Protein AF-A0A6S7JYN7-F1 (afdb_monomer_lite)

Secondary structure (DSSP, 8-state):
------TT---TT---HHHHHHHTT-HHHHHHHHHHS-HHHHH-B-TTS-BGGGG-SSHHHHHHHHHHHHHHHHHHHHHHTTS--HHHHHHHHHS--S--PPPHHHHHHHHHHHHHHHHHHHHHTTTTTSGGGGGGT----HHHHHHHHHHHHHHHHHHHHHHHHHHHHT-SS--HHHHHHHHHHHHHHHHHHHTTTTT-

Sequence (200 aa):
KTNKVNLLACPDDGVTVLHDAVFNNHLAVVKLLTQAGDLDLLQAKTALGKTAGQLAKTNVMSQFINSELKQLQTAHDQENTLRPSQQAYDKLLSRNRRKYYIPMQECEQYLFYISLLVQVYIREHTLIWNNAFISNGKKLCTNCIVDAGCVEKFSQHLANLERHVKLMSGKQNLSQLCQLYITSMKLCISFSYVIQEDVL

Foldseek 3Di:
DDPLDDQQDDPPQQQGPLLVCQLVVVVVVNVVCLVSDALCQQCGATPVRDGSLNSHPDPVSVVVSVVSNVVRVVVVVVVVVVDPDPVSVCCVVVPDPPLPQPPLVVLLVVLVVVLVVLVVCCVVVVLVPPVVPVVPDDDDDPVVVVVVVCLVCVVVVLVVSVVVNCSSNVHPDHDPSSVVSSVSSVVSSVVSVVVVPVPD

pLDDT: mean 71.05, std 18.35, range [33.78, 93.12]

Organism: Paramuricea clavata (NCBI:txid317549)

Radius of gyration: 23.77 Å; chains: 1; bounding box: 60×36×58 Å

Structure (mmCIF, N/CA/C/O backbone):
data_AF-A0A6S7JYN7-F1
#
_entry.id   AF-A0A6S7JYN7-F1
#
loop_
_atom_site.group_PDB
_atom_site.id
_atom_site.type_symbol
_atom_site.label_atom_id
_atom_site.label_alt_id
_atom_site.label_comp_id
_atom_site.label_asym_id
_atom_site.label_entity_id
_atom_site.label_seq_id
_atom_site.pdbx_PDB_ins_code
_atom_site.Cartn_x
_atom_site.Cartn_y
_atom_site.Cartn_z
_atom_site.occupancy
_atom_site.B_iso_or_equiv
_atom_site.auth_seq_id
_atom_site.auth_comp_id
_atom_site.auth_asym_id
_atom_site.auth_atom_id
_atom_site.pdbx_PDB_model_num
ATOM 1 N N . LYS A 1 1 ? 3.097 16.020 -24.895 1.00 40.41 1 LYS A N 1
ATOM 2 C CA . LYS A 1 1 ? 2.613 14.623 -24.758 1.00 40.41 1 LYS A CA 1
ATOM 3 C C . LYS A 1 1 ? 3.828 13.727 -24.564 1.00 40.41 1 LYS A C 1
ATOM 5 O O . LYS A 1 1 ? 4.511 13.450 -25.538 1.00 40.41 1 LYS A O 1
ATOM 10 N N . THR A 1 2 ? 4.154 13.351 -23.333 1.00 39.47 2 THR A N 1
ATOM 11 C CA . THR A 1 2 ? 5.210 12.370 -23.062 1.00 39.47 2 THR A CA 1
ATOM 12 C C . THR A 1 2 ? 4.615 10.980 -23.276 1.00 39.47 2 THR A C 1
ATOM 14 O O . THR A 1 2 ? 3.614 10.622 -22.660 1.00 39.47 2 THR A O 1
ATOM 17 N N . ASN A 1 3 ? 5.155 10.226 -24.231 1.00 52.31 3 ASN A N 1
ATOM 18 C CA . ASN A 1 3 ? 4.765 8.838 -24.446 1.00 52.31 3 ASN A CA 1
ATOM 19 C C . ASN A 1 3 ? 5.326 8.033 -23.262 1.00 52.31 3 ASN A C 1
ATOM 21 O O . ASN A 1 3 ? 6.529 7.787 -23.212 1.00 52.31 3 ASN A O 1
ATOM 25 N N . LYS A 1 4 ? 4.502 7.752 -22.241 1.00 63.94 4 LYS A N 1
ATOM 26 C CA . LYS A 1 4 ? 4.943 7.023 -21.044 1.00 63.94 4 LYS A CA 1
ATOM 27 C C . LYS A 1 4 ? 5.213 5.576 -21.460 1.00 63.94 4 LYS A C 1
ATOM 29 O O . LYS A 1 4 ? 4.280 4.832 -21.749 1.00 63.94 4 LYS A O 1
ATOM 34 N N . VAL A 1 5 ? 6.490 5.216 -21.561 1.00 75.44 5 VAL A N 1
ATOM 35 C CA . VAL A 1 5 ? 6.928 3.862 -21.915 1.00 75.44 5 VAL A CA 1
ATOM 36 C C . VAL A 1 5 ? 6.442 2.896 -20.832 1.00 75.44 5 VAL A C 1
ATOM 38 O O . VAL A 1 5 ? 6.690 3.122 -19.649 1.00 75.44 5 VAL A O 1
ATOM 41 N N . ASN A 1 6 ? 5.734 1.835 -21.225 1.00 80.94 6 ASN A N 1
ATOM 42 C CA . ASN A 1 6 ? 5.319 0.783 -20.300 1.00 80.94 6 ASN A CA 1
ATOM 43 C C . ASN A 1 6 ? 6.488 -0.183 -20.061 1.00 80.94 6 ASN A C 1
ATOM 45 O O . ASN A 1 6 ? 6.756 -1.042 -20.896 1.00 80.94 6 ASN A O 1
ATOM 49 N N . LEU A 1 7 ? 7.171 -0.046 -18.924 1.00 83.88 7 LEU A N 1
ATOM 50 C CA . LEU A 1 7 ? 8.330 -0.878 -18.571 1.00 83.88 7 LEU A CA 1
ATOM 51 C C . LEU A 1 7 ? 7.956 -2.323 -18.190 1.00 83.88 7 LEU A C 1
ATOM 53 O O . LEU A 1 7 ? 8.822 -3.195 -18.208 1.00 83.88 7 LEU A O 1
ATOM 57 N N . LEU A 1 8 ? 6.682 -2.582 -17.872 1.00 84.94 8 LEU A N 1
ATOM 58 C CA . LEU A 1 8 ? 6.158 -3.922 -17.576 1.00 84.94 8 LEU A CA 1
ATOM 59 C C . LEU A 1 8 ? 5.730 -4.686 -18.836 1.00 84.94 8 LEU A C 1
ATOM 61 O O . LEU A 1 8 ? 5.364 -5.857 -18.742 1.00 84.94 8 LEU A O 1
ATOM 65 N N . ALA A 1 9 ? 5.755 -4.044 -20.009 1.00 81.69 9 ALA A N 1
ATOM 66 C CA . ALA A 1 9 ? 5.481 -4.731 -21.261 1.00 81.69 9 ALA A CA 1
ATOM 67 C C . ALA A 1 9 ? 6.513 -5.850 -21.467 1.00 81.69 9 ALA A C 1
ATOM 69 O O . ALA A 1 9 ? 7.722 -5.610 -21.429 1.00 81.69 9 ALA A O 1
ATOM 70 N N . CYS A 1 10 ? 6.021 -7.067 -21.673 1.00 80.81 10 CYS A N 1
ATOM 71 C CA . CYS A 1 10 ? 6.824 -8.253 -21.925 1.00 80.81 10 CYS A CA 1
ATOM 72 C C . CYS A 1 10 ? 6.147 -9.142 -22.984 1.00 80.81 10 CYS A C 1
ATOM 74 O O . CYS A 1 10 ? 4.930 -9.041 -23.170 1.00 80.81 10 CYS A O 1
ATOM 76 N N . PRO A 1 11 ? 6.921 -9.979 -23.695 1.00 77.81 11 PRO A N 1
ATOM 77 C CA . PRO A 1 11 ? 6.392 -11.057 -24.527 1.00 77.81 11 PRO A CA 1
ATOM 78 C C . PRO A 1 11 ? 5.774 -12.181 -23.675 1.00 77.81 11 PRO A C 1
ATOM 80 O O . PRO A 1 11 ? 5.808 -12.137 -22.444 1.00 77.81 11 PRO A O 1
ATOM 83 N N . ASP A 1 12 ? 5.245 -13.221 -24.325 1.00 82.69 12 ASP A N 1
ATOM 84 C CA . ASP A 1 12 ? 4.581 -14.365 -23.667 1.00 82.69 12 ASP A CA 1
ATOM 85 C C . ASP A 1 12 ? 5.473 -15.120 -22.659 1.00 82.69 12 ASP A C 1
ATOM 87 O O . ASP A 1 12 ? 4.984 -15.842 -21.790 1.00 82.69 12 ASP A O 1
ATOM 91 N N . ASP A 1 13 ? 6.791 -14.947 -22.746 1.00 78.00 13 ASP A N 1
ATOM 92 C CA . ASP A 1 13 ? 7.779 -15.509 -21.825 1.00 78.00 13 ASP A CA 1
ATOM 93 C C . ASP A 1 13 ? 7.960 -14.689 -20.531 1.00 78.00 13 ASP A C 1
ATOM 95 O O . ASP A 1 13 ? 8.737 -15.076 -19.650 1.00 78.00 13 ASP A O 1
ATOM 99 N N . GLY A 1 14 ? 7.244 -13.569 -20.384 1.00 83.25 14 GLY A N 1
ATOM 100 C CA . GLY A 1 14 ? 7.291 -12.695 -19.212 1.00 83.25 14 GLY A CA 1
ATOM 101 C C . GLY A 1 14 ? 8.614 -11.939 -19.051 1.00 83.25 14 GLY A C 1
ATOM 102 O O . GLY A 1 14 ? 8.900 -11.414 -17.971 1.00 83.25 14 GLY A O 1
ATOM 103 N N . VAL A 1 15 ? 9.457 -11.897 -20.088 1.00 87.88 15 VAL A N 1
ATOM 104 C CA . VAL A 1 15 ? 10.751 -11.206 -20.051 1.00 87.88 15 VAL A CA 1
ATOM 105 C C . VAL A 1 15 ? 10.532 -9.707 -20.254 1.00 87.88 15 VAL A C 1
ATOM 107 O O . VAL A 1 15 ? 10.240 -9.225 -21.344 1.00 87.88 15 VAL A O 1
ATOM 110 N N . THR A 1 16 ? 10.643 -8.943 -19.168 1.00 90.69 16 THR A N 1
ATOM 111 C CA . THR A 1 16 ? 10.617 -7.469 -19.219 1.00 90.69 16 THR A CA 1
ATOM 112 C C . THR A 1 16 ? 11.972 -6.893 -19.635 1.00 90.69 16 THR A C 1
ATOM 114 O O . THR A 1 16 ? 13.013 -7.542 -19.509 1.00 90.69 16 THR A O 1
ATOM 117 N N . VAL A 1 17 ? 11.989 -5.610 -20.005 1.00 90.94 17 VAL A N 1
ATOM 118 C CA . VAL A 1 17 ? 13.225 -4.871 -20.329 1.00 90.94 17 VAL A CA 1
ATOM 119 C C . VAL A 1 17 ? 14.272 -4.903 -19.203 1.00 90.94 17 VAL A C 1
ATOM 121 O O . VAL A 1 17 ? 15.473 -4.835 -19.468 1.00 90.94 17 VAL A O 1
ATOM 124 N N . LEU A 1 18 ? 13.839 -5.038 -17.941 1.00 91.50 18 LEU A N 1
ATOM 125 C CA . LEU A 1 18 ? 14.743 -5.168 -16.798 1.00 91.50 18 LEU A CA 1
ATOM 126 C C . LEU A 1 18 ? 15.420 -6.547 -16.757 1.00 91.50 18 LEU A C 1
ATOM 128 O O . LEU A 1 18 ? 16.601 -6.623 -16.422 1.00 91.50 18 LEU A O 1
ATOM 132 N N . HIS A 1 19 ? 14.718 -7.622 -17.132 1.00 91.62 19 HIS A N 1
ATOM 133 C CA . HIS A 1 19 ? 15.304 -8.964 -17.210 1.00 91.62 19 HIS A CA 1
ATOM 134 C C . HIS A 1 19 ? 16.438 -9.004 -18.235 1.00 91.62 19 HIS A C 1
ATOM 136 O O . HIS A 1 19 ? 17.527 -9.478 -17.909 1.00 91.62 19 HIS A O 1
ATOM 142 N N . ASP A 1 20 ? 16.221 -8.431 -19.420 1.00 89.81 20 ASP A N 1
ATOM 143 C CA . ASP A 1 20 ? 17.248 -8.346 -20.461 1.00 89.81 20 ASP A CA 1
ATOM 144 C C . ASP A 1 20 ? 18.438 -7.494 -20.024 1.00 89.81 20 ASP A C 1
ATOM 146 O O . ASP A 1 20 ? 19.591 -7.900 -20.192 1.00 89.81 20 ASP A O 1
ATOM 150 N N . ALA A 1 21 ? 18.194 -6.329 -19.421 1.00 91.06 21 ALA A N 1
ATOM 151 C CA . ALA A 1 21 ? 19.268 -5.463 -18.945 1.00 91.06 21 ALA A CA 1
ATOM 152 C C . ALA A 1 21 ? 20.123 -6.149 -17.863 1.00 91.06 21 ALA A C 1
ATOM 154 O O . ALA A 1 21 ? 21.352 -6.035 -17.874 1.00 91.06 21 ALA A O 1
ATOM 155 N N . VAL A 1 22 ? 19.495 -6.906 -16.958 1.00 92.75 22 VAL A N 1
ATOM 156 C CA . VAL A 1 22 ? 20.195 -7.655 -15.907 1.00 92.75 22 VAL A CA 1
ATOM 157 C C . VAL A 1 22 ? 20.936 -8.872 -16.471 1.00 92.75 22 VAL A C 1
ATOM 159 O O . VAL A 1 22 ? 22.116 -9.059 -16.164 1.00 92.75 22 VAL A O 1
ATOM 162 N N . PHE A 1 23 ? 20.300 -9.666 -17.337 1.00 89.12 23 PHE A N 1
ATOM 163 C CA . PHE A 1 23 ? 20.909 -10.848 -17.957 1.00 89.12 23 PHE A CA 1
ATOM 164 C C . PHE A 1 23 ? 22.127 -10.494 -18.827 1.00 89.12 23 PHE A C 1
ATOM 166 O O . PHE A 1 23 ? 23.111 -11.246 -18.879 1.00 89.12 23 PHE A O 1
ATOM 173 N N . ASN A 1 24 ? 22.088 -9.327 -19.475 1.00 88.44 24 ASN A N 1
ATOM 174 C CA . ASN A 1 24 ? 23.188 -8.782 -20.273 1.00 88.44 24 ASN A CA 1
ATOM 175 C C . ASN A 1 24 ? 24.194 -7.951 -19.453 1.00 88.44 24 ASN A C 1
ATOM 177 O O . ASN A 1 24 ? 25.157 -7.434 -20.007 1.00 88.44 24 ASN A O 1
ATOM 181 N N . ASN A 1 25 ? 24.029 -7.854 -18.127 1.00 89.44 25 ASN A N 1
ATOM 182 C CA . ASN A 1 25 ? 24.922 -7.119 -17.224 1.00 89.44 25 ASN A CA 1
ATOM 183 C C . ASN A 1 25 ? 25.058 -5.611 -17.555 1.00 89.44 25 ASN A C 1
ATOM 185 O O . ASN A 1 25 ? 26.099 -4.993 -17.326 1.00 89.44 25 ASN A O 1
ATOM 189 N N . HIS A 1 26 ? 23.997 -4.987 -18.072 1.00 93.12 26 HIS A N 1
ATOM 190 C CA . HIS A 1 26 ? 23.964 -3.569 -18.444 1.00 93.12 26 HIS A CA 1
ATOM 191 C C . HIS A 1 26 ? 23.624 -2.670 -17.244 1.00 93.12 26 HIS A C 1
ATOM 193 O O . HIS A 1 26 ? 22.543 -2.089 -17.164 1.00 93.12 26 HIS A O 1
ATOM 199 N N . LEU A 1 27 ? 24.560 -2.522 -16.302 1.00 87.81 27 LEU A N 1
ATOM 200 C CA . LEU A 1 27 ? 24.328 -1.822 -15.026 1.00 87.81 27 LEU A CA 1
ATOM 201 C C . LEU A 1 27 ? 23.800 -0.385 -15.172 1.00 87.81 27 LEU A C 1
ATOM 203 O O . LEU A 1 27 ? 22.940 0.031 -14.402 1.00 87.81 27 LEU A O 1
ATOM 207 N N . ALA A 1 28 ? 24.290 0.378 -16.152 1.00 88.12 28 ALA A N 1
ATOM 208 C CA . ALA A 1 28 ? 23.821 1.745 -16.385 1.00 88.12 28 ALA A CA 1
ATOM 209 C C . ALA A 1 28 ? 22.339 1.787 -16.797 1.00 88.12 28 ALA A C 1
ATOM 211 O O . ALA A 1 28 ? 21.583 2.615 -16.298 1.00 88.12 28 ALA A O 1
ATOM 212 N N . VAL A 1 29 ? 21.917 0.855 -17.657 1.00 88.12 29 VAL A N 1
ATOM 213 C CA . VAL A 1 29 ? 20.518 0.720 -18.083 1.00 88.12 29 VAL A CA 1
ATOM 214 C C . VAL A 1 29 ? 19.659 0.255 -16.913 1.00 88.12 29 VAL A C 1
ATOM 216 O O . VAL A 1 29 ? 18.596 0.816 -16.680 1.00 88.12 29 VAL A O 1
ATOM 219 N N . VAL A 1 30 ? 20.147 -0.706 -16.125 1.00 90.12 30 VAL A N 1
ATOM 220 C CA . VAL A 1 30 ? 19.458 -1.187 -14.923 1.00 90.12 30 VAL A CA 1
ATOM 221 C C . VAL A 1 30 ? 19.202 -0.050 -13.931 1.00 90.12 30 VAL A C 1
ATOM 223 O O . VAL A 1 30 ? 18.074 0.088 -13.481 1.00 90.12 30 VAL A O 1
ATOM 226 N N . LYS A 1 31 ? 20.185 0.821 -13.667 1.00 89.56 31 LYS A N 1
ATOM 227 C CA . LYS A 1 31 ? 20.004 2.006 -12.805 1.00 89.56 31 LYS A CA 1
ATOM 228 C C . LYS A 1 31 ? 18.906 2.946 -13.303 1.00 89.56 31 LYS A C 1
ATOM 230 O O . LYS A 1 31 ? 18.107 3.427 -12.509 1.00 89.56 31 LYS A O 1
ATOM 235 N N . LEU A 1 32 ? 18.867 3.212 -14.609 1.00 88.44 32 LEU A N 1
ATOM 236 C CA . LEU A 1 32 ? 17.829 4.061 -15.201 1.00 88.44 32 LEU A CA 1
ATOM 237 C C . LEU A 1 32 ? 16.447 3.407 -15.094 1.00 88.44 32 LEU A C 1
ATOM 239 O O . LEU A 1 32 ? 15.469 4.078 -14.780 1.00 88.44 32 LEU A O 1
ATOM 243 N N . LEU A 1 33 ? 16.371 2.094 -15.321 1.00 86.69 33 LEU A N 1
ATOM 244 C CA . LEU A 1 33 ? 15.128 1.335 -15.229 1.00 86.69 33 LEU A CA 1
ATOM 245 C C . LEU A 1 33 ? 14.600 1.250 -13.793 1.00 86.69 33 LEU A C 1
ATOM 247 O O . LEU A 1 33 ? 13.396 1.368 -13.610 1.00 86.69 33 LEU A O 1
ATOM 251 N N . THR A 1 34 ? 15.462 1.097 -12.784 1.00 87.12 34 THR A N 1
ATOM 252 C CA . THR A 1 34 ? 15.044 1.085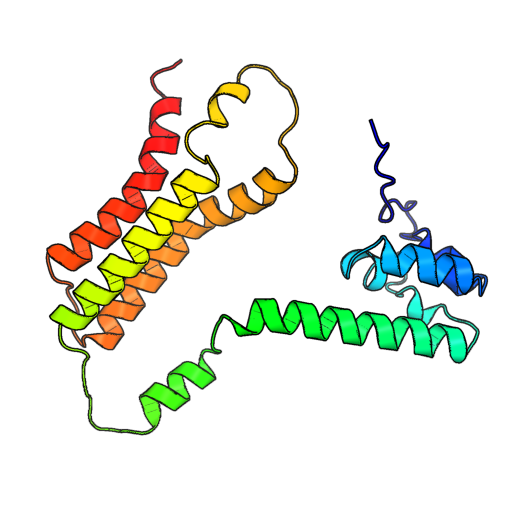 -11.369 1.00 87.12 34 THR A CA 1
ATOM 253 C C . THR A 1 34 ? 14.670 2.468 -10.844 1.00 87.12 34 THR A C 1
ATOM 255 O O . THR A 1 34 ? 13.897 2.566 -9.906 1.00 87.12 34 THR A O 1
ATOM 258 N N . GLN A 1 35 ? 15.192 3.545 -11.438 1.00 84.25 35 GLN A N 1
ATOM 259 C CA . GLN A 1 35 ? 14.762 4.914 -11.122 1.00 84.25 35 GLN A CA 1
ATOM 260 C C . GLN A 1 35 ? 13.422 5.277 -11.772 1.00 84.25 35 GLN A C 1
ATOM 262 O O . GLN A 1 35 ? 12.682 6.100 -11.242 1.00 84.25 35 GLN A O 1
ATOM 267 N N . ALA A 1 36 ? 13.139 4.713 -12.949 1.00 82.38 36 ALA A N 1
ATOM 268 C CA . ALA A 1 36 ? 11.926 4.998 -13.710 1.00 82.38 36 ALA A CA 1
ATOM 269 C C . ALA A 1 36 ? 10.771 4.026 -13.419 1.00 82.38 36 ALA A C 1
ATOM 271 O O . ALA A 1 36 ? 9.620 4.351 -13.715 1.00 82.38 36 ALA A O 1
ATOM 272 N N . GLY A 1 37 ? 11.074 2.829 -12.916 1.00 73.25 37 GLY A N 1
ATOM 273 C CA . GLY A 1 37 ? 10.110 1.787 -12.589 1.00 73.25 37 GLY A CA 1
ATOM 274 C C . GLY A 1 37 ? 10.007 1.557 -11.086 1.00 73.25 37 GLY A C 1
ATOM 275 O O . GLY A 1 37 ? 11.008 1.580 -10.380 1.00 73.25 37 GLY A O 1
ATOM 276 N N . ASP A 1 38 ? 8.790 1.302 -10.619 1.00 79.81 38 ASP A N 1
ATOM 277 C CA . ASP A 1 38 ? 8.497 1.036 -9.212 1.00 79.81 38 ASP A CA 1
ATOM 278 C C . ASP A 1 38 ? 8.765 -0.437 -8.832 1.00 79.81 38 ASP A C 1
ATOM 280 O O . ASP A 1 38 ? 9.305 -1.234 -9.610 1.00 79.81 38 ASP A O 1
ATOM 284 N N . LEU A 1 39 ? 8.355 -0.820 -7.618 1.00 83.06 39 LEU A N 1
ATOM 285 C CA . LEU A 1 39 ? 8.515 -2.165 -7.055 1.00 83.06 39 LEU A CA 1
ATOM 286 C C . LEU A 1 39 ? 8.002 -3.281 -7.985 1.00 83.06 39 LEU A C 1
ATOM 288 O O . LEU A 1 39 ? 8.618 -4.347 -8.057 1.00 83.06 39 LEU A O 1
ATOM 292 N N . ASP A 1 40 ? 6.930 -3.018 -8.733 1.00 85.19 40 ASP A N 1
ATOM 293 C CA . ASP A 1 40 ? 6.328 -3.966 -9.675 1.00 85.19 40 ASP A CA 1
ATOM 294 C C . ASP A 1 40 ? 7.318 -4.432 -10.749 1.00 85.19 40 ASP A C 1
ATOM 296 O O . ASP A 1 40 ? 7.343 -5.609 -11.109 1.00 85.19 40 ASP A O 1
ATOM 300 N N . LEU A 1 41 ? 8.185 -3.537 -11.237 1.00 87.31 41 LEU A N 1
ATOM 301 C CA . LEU A 1 41 ? 9.170 -3.876 -12.265 1.00 87.31 41 LEU A CA 1
ATOM 302 C C . LEU A 1 41 ? 10.279 -4.776 -11.707 1.00 87.31 41 LEU A C 1
ATOM 304 O O . LEU A 1 41 ? 10.732 -5.695 -12.390 1.00 87.31 41 LEU A O 1
ATOM 308 N N . LEU A 1 42 ? 10.693 -4.535 -10.462 1.00 87.25 42 LEU A N 1
ATOM 309 C CA . LEU A 1 42 ? 11.707 -5.326 -9.757 1.00 87.25 42 LEU A CA 1
ATOM 310 C C . LEU A 1 42 ? 11.193 -6.709 -9.337 1.00 87.25 42 LEU A C 1
ATOM 312 O O . LEU A 1 42 ? 11.978 -7.657 -9.249 1.00 87.25 42 LEU A O 1
ATOM 316 N N . GLN A 1 43 ? 9.890 -6.826 -9.075 1.00 89.31 43 GLN A N 1
ATOM 317 C CA . GLN A 1 43 ? 9.236 -8.074 -8.680 1.00 89.31 43 GLN A CA 1
ATOM 318 C C . GLN A 1 43 ? 8.639 -8.861 -9.850 1.00 89.31 43 GLN A C 1
ATOM 320 O O . GLN A 1 43 ? 8.236 -10.010 -9.648 1.00 89.31 43 GLN A O 1
ATOM 325 N N . ALA A 1 44 ? 8.605 -8.281 -11.053 1.00 88.50 44 ALA A N 1
ATOM 326 C CA . ALA A 1 44 ? 8.161 -8.961 -12.260 1.00 88.50 44 ALA A CA 1
ATOM 327 C C . ALA A 1 44 ? 8.904 -10.293 -12.436 1.00 88.50 44 ALA A C 1
ATOM 329 O O . ALA A 1 44 ? 10.111 -10.393 -12.198 1.00 88.50 44 ALA A O 1
ATOM 330 N N . LYS A 1 45 ? 8.158 -11.322 -12.843 1.00 90.62 45 LYS A N 1
ATOM 331 C CA . LYS A 1 45 ? 8.672 -12.676 -13.036 1.00 90.62 45 LYS A CA 1
ATOM 332 C C . LYS A 1 45 ? 8.513 -13.091 -14.485 1.00 90.62 45 LYS A C 1
ATOM 334 O O . LYS A 1 45 ? 7.467 -12.858 -15.082 1.00 90.62 45 LYS A O 1
ATOM 339 N N . THR A 1 46 ? 9.521 -13.784 -14.994 1.00 86.44 46 THR A N 1
ATOM 340 C CA . THR A 1 46 ? 9.415 -14.514 -16.259 1.00 86.44 46 THR A CA 1
ATOM 341 C C . THR A 1 46 ? 8.452 -15.697 -16.131 1.00 86.44 46 THR A C 1
ATOM 343 O O . THR A 1 46 ? 8.079 -16.097 -15.024 1.00 86.44 46 THR A O 1
ATOM 346 N N . ALA A 1 47 ? 8.112 -16.336 -17.250 1.00 87.81 47 ALA A N 1
ATOM 347 C CA . ALA A 1 47 ? 7.325 -17.569 -17.296 1.00 87.81 47 ALA A CA 1
ATOM 348 C C . ALA A 1 47 ? 7.957 -18.724 -16.489 1.00 87.81 47 ALA A C 1
ATOM 350 O O . ALA A 1 47 ? 7.262 -19.636 -16.049 1.00 87.81 47 ALA A O 1
ATOM 351 N N . LEU A 1 48 ? 9.268 -18.664 -16.225 1.00 85.31 48 LEU A N 1
ATOM 352 C CA . LEU A 1 48 ? 9.985 -19.600 -15.348 1.00 85.31 48 LEU A CA 1
ATOM 353 C C . LEU A 1 48 ? 9.897 -19.224 -13.856 1.00 85.31 48 LEU A C 1
ATOM 355 O O . LEU A 1 48 ? 10.572 -19.830 -13.024 1.00 85.31 48 LEU A O 1
ATOM 359 N N . GLY A 1 49 ? 9.126 -18.191 -13.511 1.00 88.62 49 GLY A N 1
ATOM 360 C CA . GLY A 1 49 ? 8.963 -17.683 -12.151 1.00 88.62 49 GLY A CA 1
ATOM 361 C C . GLY A 1 49 ? 10.175 -16.922 -11.608 1.00 88.62 49 GLY A C 1
ATOM 362 O O . GLY A 1 49 ? 10.223 -16.660 -10.404 1.00 88.62 49 GLY A O 1
ATOM 363 N N . LYS A 1 50 ? 11.151 -16.580 -12.461 1.00 88.06 50 LYS A N 1
ATOM 364 C CA . LYS A 1 50 ? 12.400 -15.926 -12.048 1.00 88.06 50 LYS A CA 1
ATOM 365 C C . LYS A 1 50 ? 12.284 -14.410 -12.117 1.00 88.06 50 LYS A C 1
ATOM 367 O O . LYS A 1 50 ? 11.804 -13.900 -13.123 1.00 88.06 50 LYS A O 1
ATOM 372 N N . THR A 1 51 ? 12.764 -13.709 -11.091 1.00 91.19 51 THR A N 1
ATOM 373 C CA . THR A 1 51 ? 12.887 -12.240 -11.113 1.00 91.19 51 THR A CA 1
ATOM 374 C C . THR A 1 51 ? 14.171 -11.803 -11.812 1.00 91.19 51 THR A C 1
ATOM 376 O O . THR A 1 51 ? 15.125 -12.581 -11.918 1.00 91.19 51 THR A O 1
ATOM 379 N N . ALA A 1 52 ? 14.247 -10.536 -12.230 1.00 88.75 52 ALA A N 1
ATOM 380 C CA . ALA A 1 52 ? 15.445 -9.987 -12.867 1.00 88.75 52 ALA A CA 1
ATOM 381 C C . ALA A 1 52 ? 16.710 -10.209 -12.016 1.00 88.75 52 ALA A C 1
ATOM 383 O O . ALA A 1 52 ? 17.719 -10.682 -12.531 1.00 88.75 52 ALA A O 1
ATOM 384 N N . GLY A 1 53 ? 16.637 -9.996 -10.696 1.00 89.44 53 GLY A N 1
ATOM 385 C CA . GLY A 1 53 ? 17.764 -10.227 -9.780 1.00 89.44 53 GLY A CA 1
ATOM 386 C C . GLY A 1 53 ? 18.283 -11.671 -9.757 1.00 89.44 53 GLY A C 1
ATOM 387 O O . GLY A 1 53 ? 19.471 -11.887 -9.539 1.00 89.44 53 GLY A O 1
ATOM 388 N N . GLN A 1 54 ? 17.434 -12.663 -10.043 1.00 88.62 54 GLN A N 1
ATOM 389 C CA . GLN A 1 54 ? 17.832 -14.076 -10.127 1.00 88.62 54 GLN A CA 1
ATOM 390 C C . GLN A 1 54 ? 18.501 -14.439 -11.462 1.00 88.62 54 GLN A C 1
ATOM 392 O O . GLN A 1 54 ? 19.091 -15.513 -11.576 1.00 88.62 54 GLN A O 1
ATOM 397 N N . LEU A 1 55 ? 18.414 -13.566 -12.470 1.00 87.12 55 LEU A N 1
ATOM 398 C CA . LEU A 1 55 ? 19.087 -13.717 -13.765 1.00 87.12 55 LEU A CA 1
ATOM 399 C C . LEU A 1 55 ? 20.446 -13.000 -13.816 1.00 87.12 55 LEU A C 1
ATOM 401 O O . LEU A 1 55 ? 21.152 -13.084 -14.823 1.00 87.12 55 LEU A O 1
ATOM 405 N N . ALA A 1 56 ? 20.821 -12.293 -12.748 1.00 91.19 56 ALA A N 1
ATOM 406 C CA . ALA A 1 56 ? 22.071 -11.557 -12.670 1.00 91.19 56 ALA A CA 1
ATOM 407 C C . ALA A 1 56 ? 23.280 -12.506 -12.705 1.00 91.19 56 ALA A C 1
ATOM 409 O O . ALA A 1 56 ? 23.427 -13.401 -11.875 1.00 91.19 56 ALA A O 1
ATOM 410 N N . LYS A 1 57 ? 24.179 -12.276 -13.668 1.00 86.69 57 LYS A N 1
ATOM 411 C CA . LYS A 1 57 ? 25.421 -13.054 -13.823 1.00 86.69 57 LYS A CA 1
ATOM 412 C C . LYS A 1 57 ? 26.527 -12.615 -12.865 1.00 86.69 57 LYS A C 1
ATOM 414 O O . LYS A 1 57 ? 27.447 -13.381 -12.600 1.00 86.69 57 LYS A O 1
ATOM 419 N N . THR A 1 58 ? 26.474 -11.371 -12.389 1.00 88.25 58 THR A N 1
ATOM 420 C CA . THR A 1 58 ? 27.526 -10.770 -11.564 1.00 88.25 58 THR A CA 1
ATOM 421 C C . THR A 1 58 ? 27.007 -10.437 -10.173 1.00 88.25 58 THR A C 1
ATOM 423 O O . THR A 1 58 ? 25.884 -9.961 -10.011 1.00 88.25 58 THR A O 1
ATOM 426 N N . ASN A 1 59 ? 27.865 -10.612 -9.165 1.00 87.38 59 ASN A N 1
ATOM 427 C CA . ASN A 1 59 ? 27.533 -10.267 -7.780 1.00 87.38 59 ASN A CA 1
ATOM 428 C C . ASN A 1 59 ? 27.172 -8.785 -7.624 1.00 87.38 59 ASN A C 1
ATOM 430 O O . ASN A 1 59 ? 26.287 -8.460 -6.843 1.00 87.38 59 ASN A O 1
ATOM 434 N N . VAL A 1 60 ? 27.818 -7.899 -8.3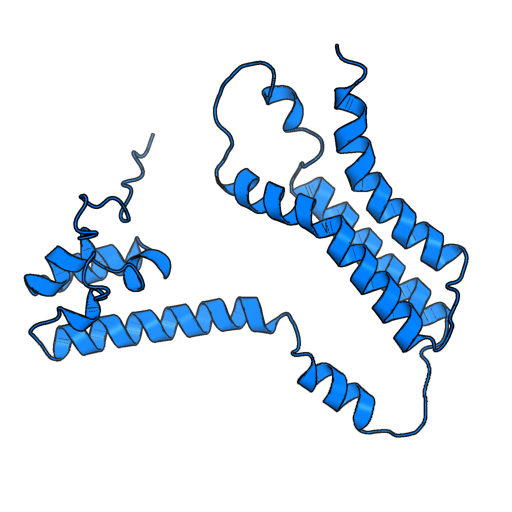90 1.00 90.62 60 VAL A N 1
ATOM 435 C CA . VAL A 1 60 ? 27.546 -6.453 -8.375 1.00 90.62 60 VAL A CA 1
ATOM 436 C C . VAL A 1 60 ? 26.107 -6.166 -8.804 1.00 90.62 60 VAL A C 1
ATOM 438 O O . VAL A 1 60 ? 25.408 -5.403 -8.143 1.00 90.62 60 VAL A O 1
ATOM 441 N N . MET A 1 61 ? 25.646 -6.807 -9.880 1.00 88.19 61 MET A N 1
ATOM 442 C CA . MET A 1 61 ? 24.280 -6.645 -10.370 1.00 88.19 61 MET A CA 1
ATOM 443 C C . MET A 1 61 ? 23.256 -7.209 -9.377 1.00 88.19 61 MET A C 1
ATOM 445 O O . MET A 1 61 ? 22.278 -6.536 -9.054 1.00 88.19 61 MET A O 1
ATOM 449 N N . SER A 1 62 ? 23.504 -8.407 -8.839 1.00 87.94 62 SER A N 1
ATOM 450 C CA . SER A 1 62 ? 22.627 -9.021 -7.835 1.00 87.94 62 SER A CA 1
ATOM 451 C C . SER A 1 62 ? 22.529 -8.171 -6.568 1.00 87.94 62 SER A C 1
ATOM 453 O O . SER A 1 62 ? 21.439 -7.970 -6.038 1.00 87.94 62 SER A O 1
ATOM 455 N N . GLN A 1 63 ? 23.658 -7.643 -6.084 1.00 90.12 63 GLN A N 1
ATOM 456 C CA . GLN A 1 63 ? 23.699 -6.764 -4.914 1.00 90.12 63 GLN A CA 1
ATOM 457 C C . GLN A 1 63 ? 22.927 -5.468 -5.155 1.00 90.12 63 GLN A C 1
ATOM 459 O O . GLN A 1 63 ? 22.154 -5.076 -4.286 1.00 90.12 63 GLN A O 1
ATOM 464 N N . PHE A 1 64 ? 23.085 -4.851 -6.331 1.00 91.31 64 PHE A N 1
ATOM 465 C CA . PHE A 1 64 ? 22.371 -3.628 -6.693 1.00 91.31 64 PHE A CA 1
ATOM 466 C C . PHE A 1 64 ? 20.849 -3.835 -6.713 1.00 91.31 64 PHE A C 1
ATOM 468 O O . PHE A 1 64 ? 20.118 -3.128 -6.022 1.00 91.31 64 PHE A O 1
ATOM 475 N N . ILE A 1 65 ? 20.367 -4.851 -7.436 1.00 87.81 65 ILE A N 1
ATOM 476 C CA . ILE A 1 65 ? 18.929 -5.154 -7.512 1.00 87.81 65 ILE A CA 1
ATOM 477 C C . ILE A 1 65 ? 18.355 -5.455 -6.123 1.00 87.81 65 ILE A C 1
ATOM 479 O O . ILE A 1 65 ? 17.290 -4.953 -5.773 1.00 87.81 65 ILE A O 1
ATOM 483 N N . ASN A 1 66 ? 19.073 -6.224 -5.300 1.00 88.00 66 ASN A N 1
ATOM 484 C CA . ASN A 1 66 ? 18.631 -6.537 -3.942 1.00 88.00 66 ASN A CA 1
ATOM 485 C C . ASN A 1 66 ? 18.626 -5.305 -3.025 1.00 88.00 66 ASN A C 1
ATOM 487 O O . ASN A 1 66 ? 17.749 -5.195 -2.168 1.00 88.00 66 ASN A O 1
ATOM 491 N N . SER A 1 67 ? 19.578 -4.376 -3.184 1.00 88.25 67 SER A N 1
ATOM 492 C CA . SER A 1 67 ? 19.584 -3.134 -2.408 1.00 88.25 67 SER A CA 1
ATOM 493 C C . SER A 1 67 ? 18.427 -2.213 -2.784 1.00 88.25 67 SER A C 1
ATOM 495 O O . SER A 1 67 ? 17.791 -1.676 -1.883 1.00 88.25 67 SER A O 1
ATOM 497 N N . GLU A 1 68 ? 18.116 -2.082 -4.074 1.00 87.62 68 GLU A N 1
ATOM 498 C CA . GLU A 1 68 ? 16.982 -1.279 -4.557 1.00 87.62 68 GLU A CA 1
ATOM 499 C C . GLU A 1 68 ? 15.645 -1.888 -4.123 1.00 87.62 68 GLU A C 1
ATOM 501 O O . GLU A 1 68 ? 14.783 -1.202 -3.579 1.00 87.62 68 GLU A O 1
ATOM 506 N N . LEU A 1 69 ? 15.503 -3.210 -4.254 1.00 85.25 69 LEU A N 1
ATOM 507 C CA . LEU A 1 69 ? 14.316 -3.934 -3.809 1.00 85.25 69 LEU A CA 1
ATOM 508 C C . LEU A 1 69 ? 14.087 -3.763 -2.301 1.00 85.25 69 LEU A C 1
ATOM 510 O O . LEU A 1 69 ? 12.957 -3.533 -1.880 1.00 85.25 69 LEU A O 1
ATOM 514 N N . LYS A 1 70 ? 15.151 -3.798 -1.489 1.00 85.31 70 LYS A N 1
ATOM 515 C CA . LYS A 1 70 ? 15.062 -3.543 -0.046 1.00 85.31 70 LYS A CA 1
ATOM 516 C C . LYS A 1 70 ? 14.668 -2.096 0.264 1.00 85.31 70 LYS A C 1
ATOM 518 O O . LYS A 1 70 ? 13.843 -1.888 1.146 1.00 85.31 70 LYS A O 1
ATOM 523 N N . GLN A 1 71 ? 15.231 -1.112 -0.439 1.00 84.50 71 GLN A N 1
ATOM 524 C CA . GLN A 1 71 ? 14.888 0.303 -0.245 1.00 84.50 71 GLN A CA 1
ATOM 525 C C . GLN A 1 71 ? 13.414 0.576 -0.578 1.00 84.50 71 GLN A C 1
ATOM 527 O O . GLN A 1 71 ? 12.702 1.184 0.223 1.00 84.50 71 GLN A O 1
ATOM 532 N N . LEU A 1 72 ? 12.925 0.051 -1.702 1.00 76.12 72 LEU A N 1
ATOM 533 C CA . LEU A 1 72 ? 11.530 0.216 -2.116 1.00 76.12 72 LEU A CA 1
ATOM 534 C C . LEU A 1 72 ? 10.555 -0.585 -1.241 1.00 76.12 72 LEU A C 1
ATOM 536 O O . LEU A 1 72 ? 9.465 -0.099 -0.952 1.00 76.12 72 LEU A O 1
ATOM 540 N N . GLN A 1 73 ? 10.951 -1.759 -0.737 1.00 73.19 73 GLN A N 1
ATOM 541 C CA . GLN A 1 73 ? 10.181 -2.474 0.286 1.00 73.19 73 GLN A CA 1
ATOM 542 C C . GLN A 1 73 ? 10.089 -1.674 1.586 1.00 73.19 73 GLN A C 1
ATOM 544 O O . GLN A 1 73 ? 8.998 -1.538 2.115 1.00 73.19 73 GLN A O 1
ATOM 549 N N . THR A 1 74 ? 11.180 -1.064 2.063 1.00 64.69 74 THR A N 1
ATOM 550 C CA . THR A 1 74 ? 11.124 -0.227 3.275 1.00 64.69 74 THR A CA 1
ATOM 551 C C . THR A 1 74 ? 10.274 1.033 3.102 1.00 64.69 74 THR A C 1
ATOM 553 O O . THR A 1 74 ? 9.659 1.483 4.066 1.00 64.69 74 THR A O 1
ATOM 556 N N . ALA A 1 75 ? 10.199 1.582 1.885 1.00 58.84 75 ALA A N 1
ATOM 557 C CA . ALA A 1 75 ? 9.322 2.705 1.562 1.00 58.84 75 ALA A CA 1
ATOM 558 C C . ALA A 1 75 ? 7.841 2.282 1.490 1.00 58.84 75 ALA A C 1
ATOM 560 O O . ALA A 1 75 ? 6.972 2.997 1.981 1.00 58.84 75 ALA A O 1
ATOM 561 N N . HIS A 1 76 ? 7.541 1.092 0.960 1.00 50.25 76 HIS A N 1
ATOM 562 C CA . HIS A 1 76 ? 6.172 0.567 0.917 1.00 50.25 76 HIS A CA 1
ATOM 563 C C . HIS A 1 76 ? 5.702 0.012 2.277 1.00 50.25 76 HIS A C 1
ATOM 565 O O . HIS A 1 76 ? 4.534 0.134 2.646 1.00 50.25 76 HIS A O 1
ATOM 571 N N . ASP A 1 77 ? 6.624 -0.504 3.093 1.00 46.66 77 ASP A N 1
ATOM 572 C CA . ASP A 1 77 ? 6.373 -0.859 4.488 1.00 46.66 77 ASP A CA 1
ATOM 573 C C . ASP A 1 77 ? 6.040 0.380 5.325 1.00 46.66 77 ASP A C 1
ATOM 575 O O . ASP A 1 77 ? 5.285 0.251 6.283 1.00 46.66 77 ASP A O 1
ATOM 579 N N . GLN A 1 78 ? 6.522 1.580 4.970 1.00 48.53 78 GLN A N 1
ATOM 580 C CA . GLN A 1 78 ? 6.115 2.850 5.596 1.00 48.53 78 GLN A CA 1
ATOM 581 C C . GLN A 1 78 ? 4.666 3.249 5.265 1.00 48.53 78 GLN A C 1
ATOM 583 O O . GLN A 1 78 ? 3.962 3.797 6.112 1.00 48.53 78 GLN A O 1
ATOM 588 N N . GLU A 1 79 ? 4.180 2.891 4.079 1.00 43.53 79 GLU A N 1
ATOM 589 C CA . GLU A 1 79 ? 2.790 3.101 3.663 1.00 43.53 79 GLU A CA 1
ATOM 590 C C . GLU A 1 79 ? 1.838 2.059 4.292 1.00 43.53 79 GLU A C 1
ATOM 592 O O . GLU A 1 79 ? 0.733 2.395 4.720 1.00 43.53 79 GLU A O 1
ATOM 597 N N . ASN A 1 80 ? 2.302 0.816 4.487 1.00 42.66 80 ASN A N 1
ATOM 598 C CA . ASN A 1 80 ? 1.581 -0.231 5.225 1.00 42.66 80 ASN A CA 1
ATOM 599 C C . ASN A 1 80 ? 1.734 -0.158 6.764 1.00 42.66 80 ASN A C 1
ATOM 601 O O . ASN A 1 80 ? 0.914 -0.741 7.476 1.00 42.66 80 ASN A O 1
ATOM 605 N N . THR A 1 81 ? 2.723 0.560 7.316 1.00 43.44 81 THR A N 1
ATOM 606 C CA . THR A 1 81 ? 2.882 0.761 8.781 1.00 43.44 81 THR A CA 1
ATOM 607 C C . THR A 1 81 ? 2.010 1.872 9.350 1.00 43.44 81 THR A C 1
ATOM 609 O O . THR A 1 81 ? 1.847 1.936 10.569 1.00 43.44 81 THR A O 1
ATOM 612 N N . LEU A 1 82 ? 1.366 2.692 8.515 1.00 50.06 82 LEU A N 1
ATOM 613 C CA . LEU A 1 82 ? 0.309 3.596 8.984 1.00 50.06 82 LEU A CA 1
ATOM 614 C C . LEU A 1 82 ? -0.919 2.839 9.509 1.00 50.06 82 LEU A C 1
ATOM 616 O O . LEU A 1 82 ? -1.746 3.422 10.210 1.00 50.06 82 LEU A O 1
ATOM 620 N N . ARG A 1 83 ? -1.033 1.535 9.223 1.00 46.84 83 ARG A N 1
ATOM 621 C CA . ARG A 1 83 ? -2.049 0.663 9.806 1.00 46.84 83 ARG A CA 1
ATOM 622 C C . ARG A 1 83 ? -1.418 -0.201 10.904 1.00 46.84 83 ARG A C 1
ATOM 624 O O . ARG A 1 83 ? -0.716 -1.164 10.595 1.00 46.84 83 ARG A O 1
ATOM 631 N N . PRO A 1 84 ? -1.670 0.091 12.193 1.00 50.59 84 PRO A N 1
ATOM 632 C CA . PRO A 1 84 ? -1.169 -0.742 13.277 1.00 50.59 84 PRO A CA 1
ATOM 633 C C . PRO A 1 84 ? -1.660 -2.183 13.102 1.00 50.59 84 PRO A C 1
ATOM 635 O O . PRO A 1 84 ? -2.838 -2.414 12.814 1.00 50.59 84 PRO A O 1
ATOM 638 N N . SER A 1 85 ? -0.765 -3.160 13.273 1.00 52.25 85 SER A N 1
ATOM 639 C CA . SER A 1 85 ? -1.132 -4.574 13.180 1.00 52.25 85 SER A CA 1
ATOM 640 C C . SER A 1 85 ? -2.190 -4.929 14.231 1.00 52.25 85 SER A C 1
ATOM 642 O O . SER A 1 85 ? -2.234 -4.329 15.308 1.00 52.25 85 SER A O 1
ATOM 644 N N . GLN A 1 86 ? -3.025 -5.936 13.957 1.00 50.38 86 GLN A N 1
ATOM 645 C CA . GLN A 1 86 ? -4.004 -6.445 14.930 1.00 50.38 86 GLN A CA 1
ATOM 646 C C . GLN A 1 86 ? -3.326 -6.762 16.275 1.00 50.38 86 GLN A C 1
ATOM 648 O O . GLN A 1 86 ? -3.838 -6.421 17.330 1.00 50.38 86 GLN A O 1
ATOM 653 N N . GLN A 1 87 ? -2.102 -7.294 16.227 1.00 51.09 87 GLN A N 1
ATOM 654 C CA . GLN A 1 87 ? -1.277 -7.580 17.396 1.00 51.09 87 GLN A CA 1
ATOM 655 C C . GLN A 1 87 ? -0.788 -6.315 18.125 1.00 51.09 87 GLN A C 1
ATOM 657 O O . GLN A 1 87 ? -0.645 -6.333 19.345 1.00 51.09 87 GLN A O 1
ATOM 662 N N . ALA A 1 88 ? -0.524 -5.212 17.415 1.00 55.66 88 ALA A N 1
ATOM 663 C CA . ALA A 1 88 ? -0.192 -3.922 18.020 1.00 55.66 88 ALA A CA 1
ATOM 664 C C . ALA A 1 88 ? -1.412 -3.296 18.716 1.00 55.66 88 ALA A C 1
ATOM 666 O O . ALA A 1 88 ? -1.284 -2.804 19.839 1.00 55.66 88 ALA A O 1
ATOM 667 N N . TYR A 1 89 ? -2.593 -3.402 18.098 1.00 52.28 89 TYR A N 1
ATOM 668 C CA . TYR A 1 89 ? -3.875 -3.070 18.727 1.00 52.28 89 TYR A CA 1
ATOM 669 C C . TYR A 1 89 ? -4.113 -3.916 19.974 1.00 52.28 89 TYR A C 1
ATOM 671 O O . TYR A 1 89 ? -4.335 -3.374 21.054 1.00 52.28 89 TYR A O 1
ATOM 679 N N . ASP A 1 90 ? -3.985 -5.234 19.855 1.00 57.06 90 ASP A N 1
ATOM 680 C CA . ASP A 1 90 ? -4.177 -6.156 20.964 1.00 57.06 90 ASP A CA 1
ATOM 681 C C . ASP A 1 90 ? -3.157 -5.895 22.066 1.00 57.06 90 ASP A C 1
ATOM 683 O O . ASP A 1 90 ? -3.510 -5.966 23.229 1.00 57.06 90 ASP A O 1
ATOM 687 N N . LYS A 1 91 ? -1.910 -5.521 21.765 1.00 63.94 91 LYS A N 1
ATOM 688 C CA . LYS A 1 91 ? -0.887 -5.182 22.772 1.00 63.94 91 LYS A CA 1
ATOM 689 C C . LYS A 1 91 ? -1.176 -3.867 23.506 1.00 63.94 91 LYS A C 1
ATOM 691 O O . LYS A 1 91 ? -0.859 -3.768 24.692 1.00 63.94 91 LYS A O 1
ATOM 696 N N . LEU A 1 92 ? -1.772 -2.881 22.832 1.00 55.78 92 LEU A N 1
ATOM 697 C CA . LEU A 1 92 ? -2.262 -1.644 23.453 1.00 55.78 92 LEU A CA 1
ATOM 698 C C . LEU A 1 92 ? -3.501 -1.911 24.320 1.00 55.78 92 LEU A C 1
ATOM 700 O O . LEU A 1 92 ? -3.557 -1.459 25.461 1.00 55.78 92 LEU A O 1
ATOM 704 N N . LEU A 1 93 ? -4.448 -2.705 23.817 1.00 53.91 93 LEU A N 1
ATOM 705 C CA . LEU A 1 93 ? -5.704 -3.035 24.499 1.00 53.91 93 LEU A CA 1
ATOM 706 C C . LEU A 1 93 ? -5.544 -4.091 25.612 1.00 53.91 93 LEU A C 1
ATOM 708 O O . LEU A 1 93 ? -6.300 -4.093 26.579 1.00 53.91 93 LEU A O 1
ATOM 712 N N . SER A 1 94 ? -4.562 -4.992 25.516 1.00 51.91 94 SER A N 1
ATOM 713 C CA . SER A 1 94 ? -4.358 -6.107 26.462 1.00 51.91 94 SER A CA 1
ATOM 714 C C . SER A 1 94 ? -3.487 -5.752 27.659 1.00 51.91 94 SER A C 1
ATOM 716 O O . SER A 1 94 ? -3.528 -6.465 28.665 1.00 51.91 94 SER A O 1
ATOM 718 N N . ARG A 1 95 ? -2.706 -4.663 27.591 1.00 49.41 95 ARG A N 1
ATOM 719 C CA . ARG A 1 95 ? -1.757 -4.320 28.661 1.00 49.41 95 ARG A CA 1
ATOM 720 C C . ARG A 1 95 ? -2.406 -3.822 29.946 1.00 49.41 95 ARG A C 1
ATOM 722 O O . ARG A 1 95 ? -1.733 -3.812 30.968 1.00 49.41 95 ARG A O 1
ATOM 729 N N . ASN A 1 96 ? -3.701 -3.514 29.944 1.00 44.53 96 ASN A N 1
ATOM 730 C CA . ASN A 1 96 ? -4.441 -3.227 31.166 1.00 44.53 96 ASN A CA 1
ATOM 731 C C . ASN A 1 96 ? -5.781 -3.962 31.165 1.00 44.53 96 ASN A C 1
ATOM 733 O O . ASN A 1 96 ? -6.769 -3.487 30.618 1.00 44.53 96 ASN A O 1
ATOM 737 N N . ARG A 1 97 ? -5.845 -5.103 31.863 1.00 45.84 97 ARG A N 1
ATOM 738 C CA . ARG A 1 97 ? -7.105 -5.767 32.249 1.00 45.84 97 ARG A CA 1
ATOM 739 C C . ARG A 1 97 ? -7.849 -4.977 33.334 1.00 45.84 97 ARG A C 1
ATOM 741 O O . ARG A 1 97 ? -8.205 -5.499 34.384 1.00 45.84 97 ARG A O 1
ATOM 748 N N . ARG A 1 98 ? -8.116 -3.707 33.065 1.00 50.56 98 ARG A N 1
ATOM 749 C CA . ARG A 1 98 ? -9.295 -3.010 33.565 1.00 50.56 98 ARG A CA 1
ATOM 750 C C . ARG A 1 98 ? -10.050 -2.676 32.293 1.00 50.56 98 ARG A C 1
ATOM 752 O O . ARG A 1 98 ? -9.478 -2.010 31.441 1.00 50.56 98 ARG A O 1
ATOM 759 N N . LYS A 1 99 ? -11.261 -3.209 32.112 1.00 56.41 99 LYS A N 1
ATOM 760 C CA . LYS A 1 99 ? -12.123 -2.896 30.961 1.00 56.41 99 LYS A CA 1
ATOM 761 C C . LYS A 1 99 ? -12.478 -1.403 31.006 1.00 56.41 99 LYS A C 1
ATOM 763 O O . LYS A 1 99 ? -13.561 -1.038 31.446 1.00 56.41 99 LYS A O 1
ATOM 768 N N . TYR A 1 100 ? -11.538 -0.542 30.631 1.00 58.06 100 TYR A N 1
ATOM 769 C CA . TYR A 1 100 ? -11.778 0.865 30.372 1.00 58.06 100 TYR A CA 1
ATOM 770 C C . TYR A 1 100 ? -12.422 0.916 29.000 1.00 58.06 100 TYR A C 1
ATOM 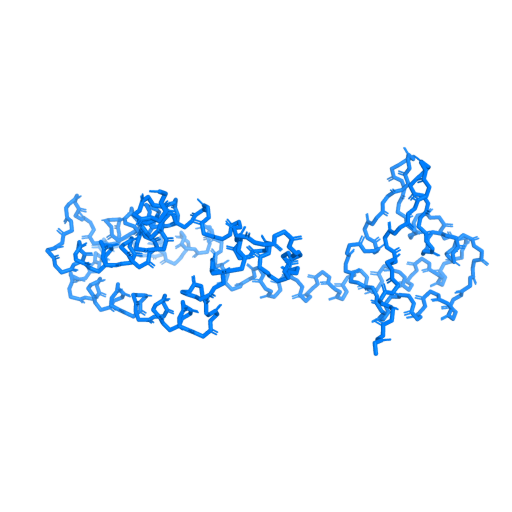772 O O . TYR A 1 100 ? -11.753 1.018 27.976 1.00 58.06 100 TYR A O 1
ATOM 780 N N . TYR A 1 101 ? -13.736 0.726 28.996 1.00 68.88 101 TYR A N 1
ATOM 781 C CA . TYR A 1 101 ? -14.531 1.081 27.840 1.00 68.88 101 TYR A CA 1
ATOM 782 C C . TYR A 1 101 ? -14.353 2.572 27.593 1.00 68.88 101 TYR A C 1
ATOM 784 O O . TYR A 1 101 ? -14.390 3.371 28.533 1.00 68.88 101 TYR A O 1
ATOM 792 N N . ILE A 1 102 ? -14.142 2.923 26.333 1.00 75.62 102 ILE A N 1
ATOM 793 C CA . ILE A 1 102 ? -14.032 4.318 25.932 1.00 75.62 102 ILE A CA 1
ATOM 794 C C . ILE A 1 102 ? -15.412 4.963 26.148 1.00 75.62 102 ILE A C 1
ATOM 796 O O . ILE A 1 102 ? -16.416 4.398 25.690 1.00 75.62 102 ILE A O 1
ATOM 800 N N . PRO A 1 103 ? -15.501 6.104 26.859 1.00 80.69 103 PRO A N 1
ATOM 801 C CA . PRO A 1 103 ? -16.749 6.833 27.034 1.00 80.69 103 PRO A CA 1
ATOM 802 C C . PRO A 1 103 ? -17.430 7.101 25.695 1.00 80.69 103 PRO A C 1
ATOM 804 O O . PRO A 1 103 ? -16.784 7.318 24.668 1.00 80.69 103 PRO A O 1
ATOM 807 N N . MET A 1 104 ? -18.762 7.109 25.697 1.00 80.81 104 MET A N 1
ATOM 808 C CA . MET A 1 104 ? -19.513 7.233 24.449 1.00 80.81 104 MET A CA 1
ATOM 809 C C . MET A 1 104 ? -19.216 8.548 23.720 1.00 80.81 104 MET A C 1
ATOM 811 O O . MET A 1 104 ? -19.145 8.555 22.497 1.00 80.81 104 MET A O 1
ATOM 815 N N . GLN A 1 105 ? -18.967 9.626 24.468 1.00 78.19 105 GLN A 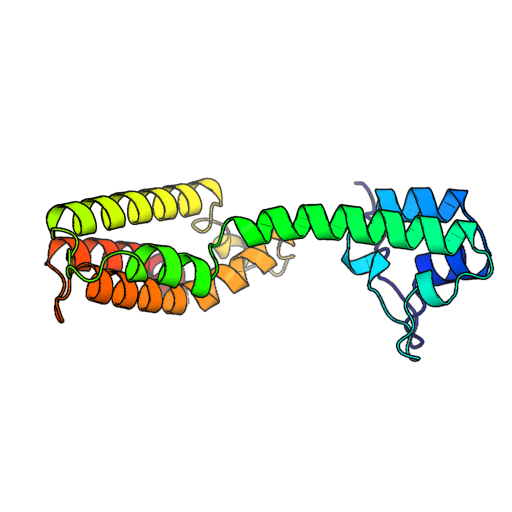N 1
ATOM 816 C CA . GLN A 1 105 ? -18.610 10.931 23.913 1.00 78.19 105 GLN A CA 1
ATOM 817 C C . GLN A 1 105 ? -17.293 10.893 23.125 1.00 78.19 105 GLN A C 1
ATOM 819 O O . GLN A 1 105 ? -17.176 11.526 22.080 1.00 78.19 105 GLN A O 1
ATOM 824 N N . GLU A 1 106 ? -16.306 10.124 23.584 1.00 77.81 106 GLU A N 1
ATOM 825 C CA . GLU A 1 106 ? -15.025 9.973 22.884 1.00 77.81 106 GLU A CA 1
ATOM 826 C C . GLU A 1 106 ? -15.187 9.128 21.613 1.00 77.81 106 GLU A C 1
ATOM 828 O O . GLU A 1 106 ? -14.597 9.434 20.578 1.00 77.81 106 GLU A O 1
ATOM 833 N N . CYS A 1 107 ? -16.055 8.112 21.649 1.00 81.06 107 CYS A N 1
ATOM 834 C CA . CYS A 1 107 ? -16.429 7.352 20.454 1.00 81.06 107 CYS A CA 1
ATOM 835 C C . CYS A 1 107 ? -17.149 8.233 19.415 1.00 81.06 107 CYS A C 1
ATOM 837 O O . CYS A 1 107 ? -16.904 8.099 18.215 1.00 81.06 107 CYS A O 1
ATOM 839 N N . GLU A 1 108 ? -18.020 9.139 19.867 1.00 83.81 108 GLU A N 1
ATOM 840 C CA . GLU A 1 108 ? -18.712 10.113 19.015 1.00 83.81 108 GLU A CA 1
ATOM 841 C C . GLU A 1 108 ? -17.731 11.105 18.384 1.00 83.81 108 GLU A C 1
ATOM 843 O O . GLU A 1 108 ? -17.797 11.335 17.178 1.00 83.81 108 GLU A O 1
ATOM 848 N N . GLN A 1 109 ? -16.787 11.642 19.163 1.00 79.06 109 GLN A N 1
ATOM 849 C CA . GLN A 1 109 ? -15.728 12.524 18.660 1.00 79.06 109 GLN A CA 1
ATOM 850 C C . GLN A 1 109 ? -14.832 11.816 17.642 1.00 79.06 109 GLN A C 1
ATOM 852 O O . GLN A 1 109 ? -14.528 12.372 16.588 1.00 79.06 109 GLN A O 1
ATOM 857 N N . TYR A 1 110 ? -14.445 10.572 17.921 1.00 85.00 110 TYR A N 1
ATOM 858 C CA . TYR A 1 110 ? -13.665 9.764 16.992 1.00 85.00 110 TYR A CA 1
ATOM 859 C C . TYR A 1 110 ? -14.394 9.582 15.654 1.00 85.00 110 TYR A C 1
ATOM 861 O O . TYR A 1 110 ? -13.829 9.867 14.598 1.00 85.00 110 TYR A O 1
ATOM 869 N N . LEU A 1 111 ? -15.669 9.182 15.686 1.00 83.88 111 LEU A N 1
ATOM 870 C CA . LEU A 1 111 ? -16.470 9.033 14.470 1.00 83.88 111 LEU A CA 1
ATOM 871 C C . LEU A 1 111 ? -16.698 10.360 13.743 1.00 83.88 111 LEU A C 1
ATOM 873 O O . LEU A 1 111 ? -16.699 10.370 12.513 1.00 83.88 111 LEU A O 1
ATOM 877 N N . PHE A 1 112 ? -16.836 11.467 14.471 1.00 83.56 112 PHE A N 1
ATOM 878 C CA . PHE A 1 112 ? -16.918 12.799 13.883 1.00 83.56 112 PHE A CA 1
ATOM 879 C C . PHE A 1 112 ? -15.658 13.128 13.069 1.00 83.56 112 PHE A C 1
ATOM 881 O O . PHE A 1 112 ? -15.775 13.466 11.891 1.00 83.56 112 PHE A O 1
ATOM 888 N N . TYR A 1 113 ? -14.458 12.947 13.634 1.00 83.12 113 TYR A N 1
ATOM 889 C CA . TYR A 1 113 ? -13.207 13.196 12.906 1.00 83.12 113 TYR A CA 1
ATOM 890 C C . TYR A 1 113 ? -13.061 12.309 11.672 1.00 83.12 113 TYR A C 1
ATOM 892 O O . TYR A 1 113 ? -12.701 12.802 10.605 1.00 83.12 113 TYR A O 1
ATOM 900 N N . ILE A 1 114 ? -13.386 11.018 11.787 1.00 85.38 114 ILE A N 1
ATOM 901 C CA . ILE A 1 114 ? -13.360 10.110 10.635 1.00 85.38 114 ILE A CA 1
ATOM 902 C C . ILE A 1 114 ? -14.361 10.562 9.566 1.00 85.38 114 ILE A C 1
ATOM 904 O O . ILE A 1 114 ? -14.005 10.609 8.390 1.00 85.38 114 ILE A O 1
ATOM 908 N N . SER A 1 115 ? -15.575 10.966 9.953 1.00 84.56 115 SER A N 1
ATOM 909 C CA . SER A 1 115 ? -16.573 11.468 9.001 1.00 84.56 115 SER A CA 1
ATOM 910 C C . SER A 1 115 ? -16.107 12.731 8.273 1.00 84.56 115 SER A C 1
ATOM 912 O O . SER A 1 115 ? -16.308 12.848 7.065 1.00 84.56 115 SER A O 1
ATOM 914 N N . LEU A 1 116 ? -15.406 13.629 8.973 1.00 82.12 116 LEU A N 1
ATOM 915 C CA . LEU A 1 116 ? -14.835 14.838 8.392 1.00 82.12 116 LEU A CA 1
ATOM 916 C C . LEU A 1 116 ? -13.712 14.507 7.403 1.00 82.12 116 LEU A C 1
ATOM 918 O O . LEU A 1 116 ? -13.696 15.041 6.299 1.00 82.12 116 LEU A O 1
ATOM 922 N N . LEU A 1 117 ? -12.801 13.602 7.771 1.00 82.88 117 LEU A N 1
ATOM 923 C CA . LEU A 1 117 ? -11.706 13.168 6.899 1.00 82.88 117 LEU A CA 1
ATOM 924 C C . LEU A 1 117 ? -12.225 12.501 5.626 1.00 82.88 117 LEU A C 1
ATOM 926 O O . LEU A 1 117 ? -11.761 12.829 4.538 1.00 82.88 117 LEU A O 1
ATOM 930 N N . VAL A 1 118 ? -13.222 11.621 5.746 1.00 80.69 118 VAL A N 1
ATOM 931 C CA . VAL A 1 118 ? -13.899 11.009 4.595 1.00 80.69 118 VAL A CA 1
ATOM 932 C C . VAL A 1 118 ? -14.522 12.085 3.708 1.00 80.69 118 VAL A C 1
ATOM 934 O O . VAL A 1 118 ? -14.358 12.053 2.492 1.00 80.69 118 VAL A O 1
ATOM 937 N N . GLN A 1 119 ? -15.201 13.068 4.299 1.00 76.38 119 GLN A N 1
ATOM 938 C CA . GLN A 1 119 ? -15.830 14.142 3.539 1.00 76.38 119 GLN A CA 1
ATOM 939 C C . GLN A 1 119 ? -14.805 15.021 2.805 1.00 76.38 119 GLN A C 1
ATOM 941 O O . GLN A 1 119 ? -15.030 15.374 1.648 1.00 76.38 119 GLN A O 1
ATOM 946 N N . VAL A 1 120 ? -13.687 15.367 3.450 1.00 77.31 120 VAL A N 1
ATOM 947 C CA . VAL A 1 120 ? -12.580 16.117 2.833 1.00 77.31 120 VAL A CA 1
ATOM 948 C C . VAL A 1 120 ? -11.954 15.305 1.706 1.00 77.31 120 VAL A C 1
ATOM 950 O O . VAL A 1 120 ? -11.809 15.819 0.603 1.00 77.31 120 VAL A O 1
ATOM 953 N N . TYR A 1 121 ? -11.671 14.024 1.944 1.00 74.44 121 TYR A N 1
ATOM 954 C CA . TYR A 1 121 ? -11.114 13.125 0.938 1.00 74.44 121 TYR A CA 1
ATOM 955 C C . TYR A 1 121 ? -12.005 13.045 -0.310 1.00 74.44 121 TYR A C 1
ATOM 957 O O . TYR A 1 121 ? -11.524 13.230 -1.423 1.00 74.44 121 TYR A O 1
ATOM 965 N N . ILE A 1 122 ? -13.319 12.866 -0.135 1.00 70.00 122 ILE A N 1
ATOM 966 C CA . ILE A 1 122 ? -14.280 12.823 -1.249 1.00 70.00 122 ILE A CA 1
ATOM 967 C C . ILE A 1 122 ? -14.303 14.146 -2.035 1.00 70.00 122 ILE A C 1
ATOM 969 O O . ILE A 1 122 ? -14.419 14.123 -3.263 1.00 70.00 122 ILE A O 1
ATOM 973 N N . ARG A 1 123 ? -14.194 15.292 -1.347 1.00 67.56 123 ARG A N 1
ATOM 974 C CA . ARG A 1 123 ? -14.160 16.624 -1.976 1.00 67.56 123 ARG A CA 1
ATOM 975 C C . ARG A 1 123 ? -12.883 16.840 -2.787 1.00 67.56 123 ARG A C 1
ATOM 977 O O . ARG A 1 123 ? -12.983 17.199 -3.955 1.00 67.56 123 ARG A O 1
ATOM 984 N N . GLU A 1 124 ? -11.721 16.589 -2.190 1.00 64.06 124 GLU A N 1
ATOM 985 C CA . GLU A 1 124 ? -10.406 16.780 -2.823 1.00 64.06 124 GLU A CA 1
ATOM 986 C C . GLU A 1 124 ? -10.209 15.835 -4.015 1.00 64.06 124 GLU A C 1
ATOM 988 O O . GLU A 1 124 ? -9.789 16.250 -5.093 1.00 64.06 124 GLU A O 1
ATOM 993 N N . HIS A 1 125 ? -10.604 14.567 -3.875 1.00 61.62 125 HIS A N 1
ATOM 994 C CA . HIS A 1 125 ? -10.473 13.575 -4.945 1.00 61.62 125 HIS A CA 1
ATOM 995 C C . HIS A 1 125 ? -11.603 13.631 -5.982 1.00 61.62 125 HIS A C 1
ATOM 997 O O . HIS A 1 125 ? -11.641 12.814 -6.898 1.00 61.62 125 HIS A O 1
ATOM 1003 N N . THR A 1 126 ? -12.512 14.611 -5.883 1.00 55.44 126 THR A N 1
ATOM 1004 C CA . THR A 1 126 ? -13.582 14.865 -6.860 1.00 55.44 126 THR A CA 1
ATOM 1005 C C . THR A 1 126 ? -14.352 13.601 -7.290 1.00 55.44 126 THR A C 1
ATOM 1007 O O . THR A 1 126 ? -14.790 13.489 -8.438 1.00 55.44 126 THR A O 1
ATOM 1010 N N . LEU A 1 127 ? -14.595 12.656 -6.368 1.00 52.72 127 LEU A N 1
ATOM 1011 C CA . LEU A 1 127 ? -15.438 11.472 -6.629 1.00 52.72 127 LEU A CA 1
ATOM 1012 C C . LEU A 1 127 ? -16.884 11.855 -7.019 1.00 52.72 127 LEU A C 1
ATOM 1014 O O . LEU A 1 127 ? -17.664 11.014 -7.452 1.00 52.72 127 LEU A O 1
ATOM 1018 N N . ILE A 1 128 ? -17.231 13.139 -6.892 1.00 47.97 128 ILE A N 1
ATOM 1019 C CA . ILE A 1 128 ? -18.537 13.721 -7.201 1.00 47.97 128 ILE A CA 1
ATOM 1020 C C . ILE A 1 128 ? -18.645 14.241 -8.657 1.00 47.97 128 ILE A C 1
ATOM 1022 O O . ILE A 1 128 ? -19.757 14.504 -9.097 1.00 47.97 128 ILE A O 1
ATOM 1026 N N . TRP A 1 129 ? -17.572 14.329 -9.463 1.00 40.25 129 TRP A N 1
ATOM 1027 C CA . TRP A 1 129 ? -17.676 14.895 -10.835 1.00 40.25 129 TRP A CA 1
ATOM 1028 C C . TRP A 1 129 ? -17.095 14.078 -11.998 1.00 40.25 129 TRP A C 1
ATOM 1030 O O . TRP A 1 129 ? -17.164 14.539 -13.135 1.00 40.25 129 TRP A O 1
ATOM 1040 N N . ASN A 1 130 ? -16.607 12.851 -11.795 1.00 41.22 130 ASN A N 1
ATOM 1041 C CA . ASN A 1 130 ? -16.080 12.050 -12.917 1.00 41.22 130 ASN A CA 1
ATOM 1042 C C . ASN A 1 130 ? -17.055 11.030 -13.527 1.00 41.22 130 ASN A C 1
ATOM 1044 O O . ASN A 1 130 ? -16.731 10.432 -14.552 1.00 41.22 130 ASN A O 1
ATOM 1048 N N . ASN A 1 131 ? -18.279 10.897 -13.005 1.00 45.78 131 ASN A N 1
ATOM 1049 C CA . ASN A 1 131 ? -19.297 10.055 -13.650 1.00 45.78 131 ASN A CA 1
ATOM 1050 C C . ASN A 1 131 ? -19.970 10.741 -14.857 1.00 45.78 131 ASN A C 1
ATOM 1052 O O . ASN A 1 131 ? -20.544 10.057 -15.700 1.00 45.78 131 ASN A O 1
ATOM 1056 N N . ALA A 1 132 ? -19.812 12.062 -15.025 1.00 39.53 132 ALA A N 1
ATOM 1057 C CA . ALA A 1 132 ? -20.297 12.787 -16.206 1.00 39.53 132 ALA A CA 1
ATOM 1058 C C . ALA A 1 132 ? -19.552 12.422 -17.511 1.00 39.53 132 ALA A C 1
ATOM 1060 O O . ALA A 1 132 ? -20.034 12.731 -18.597 1.00 39.53 132 ALA A O 1
ATOM 1061 N N . PHE A 1 133 ? -18.400 11.742 -17.436 1.00 37.41 133 PHE A N 1
ATOM 1062 C CA . PHE A 1 133 ? -17.639 11.304 -18.616 1.00 37.41 133 PHE A CA 1
ATOM 1063 C C . PHE A 1 133 ? -17.857 9.835 -19.006 1.00 37.41 133 PHE A C 1
ATOM 1065 O O . PHE A 1 133 ? -17.264 9.367 -19.981 1.00 37.41 133 PHE A O 1
ATOM 1072 N N . ILE A 1 134 ? -18.728 9.106 -18.300 1.00 44.22 134 ILE A N 1
ATOM 1073 C CA . ILE A 1 134 ? -19.025 7.702 -18.628 1.00 44.22 134 ILE A CA 1
ATOM 1074 C C . ILE A 1 134 ? -20.017 7.583 -19.803 1.00 44.22 134 ILE A C 1
ATOM 1076 O O . ILE A 1 134 ? -20.096 6.531 -20.430 1.00 44.22 134 ILE A O 1
ATOM 1080 N N . SER A 1 135 ? -20.675 8.667 -20.228 1.00 41.22 135 SER A N 1
ATOM 1081 C CA . SER A 1 135 ? -21.589 8.629 -21.382 1.00 41.22 135 SER A CA 1
ATOM 1082 C C . SER A 1 135 ? -20.917 8.727 -22.759 1.00 41.22 135 SER A C 1
ATOM 1084 O O . SER A 1 135 ? -21.603 8.560 -23.758 1.00 41.22 135 SER A O 1
ATOM 1086 N N . ASN A 1 136 ? -19.598 8.950 -22.866 1.00 38.25 136 ASN A N 1
ATOM 1087 C CA . ASN A 1 136 ? -18.946 9.142 -24.176 1.00 38.25 136 ASN A CA 1
ATOM 1088 C C . ASN A 1 136 ? -17.575 8.460 -24.328 1.00 38.25 136 ASN A C 1
ATOM 1090 O O . ASN A 1 136 ? -16.640 9.020 -24.907 1.00 38.25 136 ASN A O 1
ATOM 1094 N N . GLY A 1 137 ? -17.457 7.218 -23.848 1.00 43.91 137 GLY A N 1
ATOM 1095 C CA . GLY A 1 137 ? -16.514 6.243 -24.412 1.00 43.91 137 GLY A CA 1
ATOM 1096 C C . GLY A 1 137 ? -15.035 6.653 -24.471 1.00 43.91 137 GLY A C 1
ATOM 1097 O O . GLY A 1 137 ? -14.343 6.264 -25.414 1.00 43.91 137 GLY A O 1
ATOM 1098 N N . LYS A 1 138 ? -14.510 7.422 -23.503 1.00 39.69 138 LYS A N 1
ATOM 1099 C CA . LYS A 1 138 ? -13.074 7.759 -23.449 1.00 39.69 138 LYS A CA 1
ATOM 1100 C C . LYS A 1 138 ? -12.478 7.705 -22.036 1.00 39.69 138 LYS A C 1
ATOM 1102 O O . LYS A 1 138 ? -12.748 8.557 -21.206 1.00 39.69 138 LYS A O 1
ATOM 1107 N N . LYS A 1 139 ? -11.593 6.709 -21.872 1.00 40.75 139 LYS A N 1
ATOM 1108 C CA . LYS A 1 139 ? -10.468 6.527 -20.927 1.00 40.75 139 LYS A CA 1
ATOM 1109 C C . LYS A 1 139 ? -10.656 7.006 -19.479 1.00 40.75 139 LYS A C 1
ATOM 1111 O O . LYS A 1 139 ? -10.469 8.180 -19.177 1.00 40.75 139 LYS A O 1
ATOM 1116 N N . LEU A 1 140 ? -10.820 6.029 -18.579 1.00 42.94 140 LEU A N 1
ATOM 1117 C CA . LEU A 1 140 ? -10.522 6.186 -17.155 1.00 42.94 140 LEU A CA 1
ATOM 1118 C C . LEU A 1 140 ? -9.072 6.659 -16.961 1.00 42.94 140 LEU A C 1
ATOM 1120 O O . LEU A 1 140 ? -8.135 6.099 -17.536 1.00 42.94 140 LEU A O 1
ATOM 1124 N N . CYS A 1 141 ? -8.894 7.680 -16.125 1.00 40.91 141 CYS A N 1
ATOM 1125 C CA . CYS A 1 141 ? -7.600 8.022 -15.547 1.00 40.91 141 CYS A CA 1
ATOM 1126 C C . CYS A 1 141 ? -7.119 6.845 -14.680 1.00 40.91 141 CYS A C 1
ATOM 1128 O O . CYS A 1 141 ? -7.897 6.280 -13.916 1.00 40.91 141 CYS A O 1
ATOM 1130 N N . THR A 1 142 ? -5.842 6.470 -14.777 1.00 44.03 142 THR A N 1
ATOM 1131 C CA . THR A 1 142 ? -5.264 5.341 -14.023 1.00 44.03 142 THR A CA 1
ATOM 1132 C C . THR A 1 142 ? -5.334 5.530 -12.506 1.00 44.03 142 THR A C 1
ATOM 1134 O O . THR A 1 142 ? -5.440 4.540 -11.791 1.00 44.03 142 THR A O 1
ATOM 1137 N N . ASN A 1 143 ? -5.367 6.775 -12.015 1.00 44.34 143 ASN A N 1
ATOM 1138 C CA . ASN A 1 143 ? -5.576 7.059 -10.589 1.00 44.34 143 ASN A CA 1
ATOM 1139 C C . ASN A 1 143 ? -7.012 6.716 -10.146 1.00 44.34 143 ASN A C 1
ATOM 1141 O O . ASN A 1 143 ? -7.212 6.212 -9.050 1.00 44.34 143 ASN A O 1
ATOM 1145 N N . CYS A 1 144 ? -7.999 6.859 -11.038 1.00 44.81 144 CYS A N 1
ATOM 1146 C CA . CYS A 1 144 ? -9.401 6.544 -10.749 1.00 44.81 144 CYS A CA 1
ATOM 1147 C C . CYS A 1 144 ? -9.693 5.032 -10.684 1.00 44.81 144 CYS A C 1
ATOM 1149 O O . CYS A 1 144 ? -10.724 4.638 -10.147 1.00 44.81 144 CYS A O 1
ATOM 1151 N N . ILE A 1 145 ? -8.813 4.173 -11.219 1.00 43.72 145 ILE A N 1
ATOM 1152 C CA . ILE A 1 145 ? -8.953 2.706 -11.121 1.00 43.72 145 ILE A CA 1
ATOM 1153 C C . ILE A 1 145 ? -8.628 2.229 -9.697 1.00 43.72 145 ILE A C 1
ATOM 1155 O O . ILE A 1 145 ? -9.298 1.338 -9.178 1.00 43.72 145 ILE A O 1
ATOM 1159 N N . VAL A 1 146 ? -7.640 2.855 -9.045 1.00 46.22 146 VAL A N 1
ATOM 1160 C CA . VAL A 1 146 ? -7.310 2.592 -7.634 1.00 46.22 146 VAL A CA 1
ATOM 1161 C C . VAL A 1 146 ? -8.446 3.086 -6.733 1.00 46.22 146 VAL A C 1
ATOM 1163 O O . VAL A 1 146 ? -8.881 2.366 -5.833 1.00 46.22 146 VAL A O 1
ATOM 1166 N N . ASP A 1 147 ? -9.011 4.253 -7.050 1.00 49.72 147 ASP A N 1
ATOM 1167 C CA . ASP A 1 147 ? -10.142 4.825 -6.314 1.00 49.72 147 ASP A CA 1
ATOM 1168 C C . ASP A 1 147 ? -11.430 3.987 -6.455 1.00 49.72 147 ASP A C 1
ATOM 1170 O O . ASP A 1 147 ? -12.183 3.850 -5.490 1.00 49.72 147 ASP A O 1
ATOM 1174 N N . ALA A 1 148 ? -11.663 3.341 -7.606 1.00 49.88 148 ALA A N 1
ATOM 1175 C CA . ALA A 1 148 ? -12.814 2.456 -7.809 1.00 49.88 148 ALA A CA 1
ATOM 1176 C C . ALA A 1 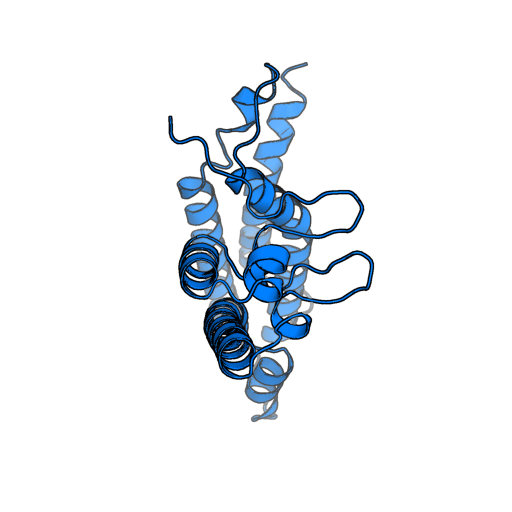148 ? -12.794 1.235 -6.866 1.00 49.88 148 ALA A C 1
ATOM 1178 O O . ALA A 1 148 ? -13.817 0.896 -6.267 1.00 49.88 148 ALA A O 1
ATOM 1179 N N . GLY A 1 149 ? -11.623 0.620 -6.661 1.00 51.66 149 GLY A N 1
ATOM 1180 C CA . GLY A 1 149 ? -11.456 -0.491 -5.713 1.00 51.66 149 GLY A CA 1
ATOM 1181 C C . GLY A 1 149 ? -11.578 -0.063 -4.243 1.00 51.66 149 GLY A C 1
ATOM 1182 O O . GLY A 1 149 ? -12.043 -0.838 -3.400 1.00 51.66 149 GLY A O 1
ATOM 1183 N N . CYS A 1 150 ? -11.199 1.180 -3.927 1.00 53.31 150 CYS A N 1
ATOM 1184 C CA . CYS A 1 150 ? -11.400 1.777 -2.605 1.00 53.31 150 CYS A CA 1
ATOM 1185 C C . CYS A 1 150 ? -12.889 1.990 -2.299 1.00 53.31 150 CYS A C 1
ATOM 1187 O O . CYS A 1 150 ? -13.333 1.677 -1.193 1.00 53.31 150 CYS A O 1
ATOM 1189 N N . VAL A 1 151 ? -13.672 2.455 -3.279 1.00 59.00 151 VAL A N 1
ATOM 1190 C CA . VAL A 1 151 ? -15.128 2.636 -3.145 1.00 59.00 151 VAL A CA 1
ATOM 1191 C C . VAL A 1 151 ? -15.850 1.290 -3.026 1.00 59.00 151 VAL A C 1
ATOM 1193 O O . VAL A 1 151 ? -16.711 1.143 -2.158 1.00 59.00 151 VAL A O 1
ATOM 1196 N N . GLU A 1 152 ? -15.457 0.278 -3.808 1.00 59.16 152 GLU A N 1
ATOM 1197 C CA . GLU A 1 152 ? -16.041 -1.073 -3.751 1.00 59.16 152 GLU A CA 1
ATOM 1198 C C . GLU A 1 152 ? -15.912 -1.702 -2.348 1.00 59.16 152 GLU A C 1
ATOM 1200 O O . GLU A 1 152 ? -16.845 -2.317 -1.827 1.00 59.16 152 GLU A O 1
ATOM 1205 N N . LYS A 1 153 ? -14.772 -1.484 -1.680 1.00 66.56 153 LYS A N 1
ATOM 1206 C CA . LYS A 1 153 ? -14.495 -2.009 -0.330 1.00 66.56 153 LYS A CA 1
ATOM 1207 C C . LYS A 1 153 ? -14.922 -1.072 0.800 1.00 66.56 153 LYS A C 1
ATOM 1209 O O . LYS A 1 153 ? -14.861 -1.468 1.969 1.00 66.56 153 LYS A O 1
ATOM 1214 N N . PHE A 1 154 ? -15.384 0.140 0.497 1.00 75.19 154 PHE A N 1
ATOM 1215 C CA . PHE A 1 154 ? -15.700 1.143 1.513 1.00 75.19 154 PHE A CA 1
ATOM 1216 C C . PHE A 1 154 ? -16.839 0.704 2.435 1.00 75.19 154 PHE A C 1
ATOM 1218 O O . PHE A 1 154 ? -16.743 0.840 3.655 1.00 75.19 154 PHE A O 1
ATOM 1225 N N . SER A 1 155 ? -17.878 0.077 1.879 1.00 75.06 155 SER A N 1
ATOM 1226 C CA . SER A 1 155 ? -18.979 -0.507 2.658 1.00 75.06 155 SER A CA 1
ATOM 1227 C C . SER A 1 155 ? -18.471 -1.531 3.680 1.00 75.06 155 SER A C 1
ATOM 1229 O O . SER A 1 155 ? -18.886 -1.522 4.843 1.00 75.06 155 SER A O 1
ATOM 1231 N N . GLN A 1 156 ? -17.504 -2.365 3.286 1.00 78.44 156 GLN A N 1
ATOM 1232 C CA . GLN A 1 156 ? -16.862 -3.324 4.183 1.00 78.44 156 GLN A CA 1
ATOM 1233 C C . GLN A 1 156 ? -16.001 -2.627 5.248 1.00 78.44 156 GLN A C 1
ATOM 1235 O O . GLN A 1 156 ? -15.958 -3.068 6.399 1.00 78.44 156 GLN A O 1
ATOM 1240 N N . HIS A 1 157 ? -15.316 -1.537 4.894 1.00 80.12 157 HIS A N 1
ATOM 1241 C CA . HIS A 1 157 ? -14.530 -0.735 5.837 1.00 80.12 157 HIS A CA 1
ATOM 1242 C C . HIS A 1 157 ? -15.413 -0.040 6.876 1.00 80.12 157 HIS A C 1
ATOM 1244 O O . HIS A 1 157 ? -15.096 -0.095 8.064 1.00 80.12 157 HIS A O 1
ATOM 1250 N N . LEU A 1 158 ? -16.565 0.500 6.476 1.00 83.25 158 LEU A N 1
ATOM 1251 C CA . LEU A 1 158 ? -17.543 1.064 7.405 1.00 83.25 158 LEU A CA 1
ATOM 1252 C C . LEU A 1 158 ? -18.147 0.010 8.337 1.00 83.25 158 LEU A C 1
ATOM 1254 O O . LEU A 1 158 ? -18.290 0.268 9.531 1.00 83.25 158 LEU A O 1
ATOM 1258 N N . ALA A 1 159 ? -18.445 -1.194 7.839 1.00 82.31 159 ALA A N 1
ATOM 1259 C CA . ALA A 1 159 ? -18.906 -2.295 8.688 1.00 82.31 159 ALA A CA 1
ATOM 1260 C C . ALA A 1 159 ? -17.845 -2.703 9.730 1.00 82.31 159 ALA A C 1
ATOM 1262 O O . ALA A 1 159 ? -18.163 -3.020 10.880 1.00 82.31 159 ALA A O 1
ATOM 1263 N N . ASN A 1 160 ? -16.565 -2.666 9.349 1.00 84.38 160 ASN A N 1
ATOM 1264 C CA . ASN A 1 160 ? -15.458 -2.924 10.267 1.00 84.38 160 ASN A CA 1
ATOM 1265 C C . ASN A 1 160 ? -15.289 -1.800 11.299 1.00 84.38 160 ASN A C 1
ATOM 1267 O O . ASN A 1 160 ? -15.078 -2.099 12.475 1.00 84.38 160 ASN A O 1
ATOM 1271 N N . LEU A 1 161 ? -15.438 -0.538 10.887 1.00 85.94 161 LEU A N 1
ATOM 1272 C CA . LEU A 1 161 ? -15.425 0.623 11.778 1.00 85.94 161 LEU A CA 1
ATOM 1273 C C . LEU A 1 161 ? -16.557 0.546 12.809 1.00 85.94 161 LEU A C 1
ATOM 1275 O O . LEU A 1 161 ? -16.319 0.718 14.002 1.00 85.94 161 LEU A O 1
ATOM 1279 N N . GLU A 1 162 ? -17.773 0.205 12.380 1.00 86.31 162 GLU A N 1
ATOM 1280 C CA . GLU A 1 162 ? -18.917 0.035 13.277 1.00 86.31 162 GLU A CA 1
ATOM 1281 C C . GLU A 1 162 ? -18.646 -1.042 14.340 1.00 86.31 162 GLU A C 1
ATOM 1283 O O . GLU A 1 162 ? -18.862 -0.821 15.535 1.00 86.31 162 GLU A O 1
ATOM 1288 N N . ARG A 1 163 ? -18.112 -2.198 13.921 1.00 82.38 163 ARG A N 1
ATOM 1289 C CA . ARG A 1 163 ? -17.721 -3.279 14.838 1.00 82.38 163 ARG A CA 1
ATOM 1290 C C . ARG A 1 163 ? -16.640 -2.818 15.816 1.00 82.38 163 ARG A C 1
ATOM 1292 O O . ARG A 1 163 ? -16.718 -3.138 16.998 1.00 82.38 163 ARG A O 1
ATOM 1299 N N . HIS A 1 164 ? -15.658 -2.059 15.340 1.00 82.88 164 HIS A N 1
ATOM 1300 C CA . HIS A 1 164 ? -14.575 -1.536 16.167 1.00 82.88 164 HIS A CA 1
ATOM 1301 C C . HIS A 1 164 ? -15.094 -0.598 17.265 1.00 82.88 164 HIS A C 1
ATOM 1303 O O . HIS A 1 164 ? -14.770 -0.791 18.434 1.00 82.88 164 HIS A O 1
ATOM 1309 N N . VAL A 1 165 ? -15.975 0.349 16.932 1.00 83.19 165 VAL A N 1
ATOM 1310 C CA . VAL A 1 165 ? -16.550 1.279 17.921 1.00 83.19 165 VAL A CA 1
ATOM 1311 C C . VAL A 1 165 ? -17.444 0.552 18.935 1.00 83.19 165 VAL A C 1
ATOM 1313 O O . VAL A 1 165 ? -17.412 0.865 20.128 1.00 83.19 165 VAL A O 1
ATOM 1316 N N . LYS A 1 166 ? -18.192 -0.475 18.509 1.00 82.25 166 LYS A N 1
ATOM 1317 C CA . LYS A 1 166 ? -18.953 -1.347 19.428 1.00 82.25 166 LYS A CA 1
ATOM 1318 C C . LYS A 1 166 ? -18.037 -2.063 20.427 1.00 82.25 166 LYS A C 1
ATOM 1320 O O . LYS A 1 166 ? -18.334 -2.102 21.619 1.00 82.25 166 LYS A O 1
ATOM 1325 N N . LEU A 1 167 ? -16.894 -2.573 19.962 1.00 82.00 167 LEU A N 1
ATOM 1326 C CA . LEU A 1 167 ? -15.899 -3.218 20.824 1.00 82.00 167 LEU A CA 1
ATOM 1327 C C . LEU A 1 167 ? -15.254 -2.229 21.806 1.00 82.00 167 LEU A C 1
ATOM 1329 O O . LEU A 1 167 ? -15.141 -2.548 22.988 1.00 82.00 167 LEU A O 1
ATOM 1333 N N . MET A 1 168 ? -14.882 -1.029 21.348 1.00 80.88 168 MET A N 1
ATOM 1334 C CA . MET A 1 168 ? -14.263 0.003 22.195 1.00 80.88 168 MET A CA 1
ATOM 1335 C C . MET A 1 168 ? -15.205 0.532 23.282 1.00 80.88 168 MET A C 1
ATOM 1337 O O . MET A 1 168 ? -14.793 0.719 24.426 1.00 80.88 168 MET A O 1
ATOM 1341 N N . SER A 1 169 ? -16.474 0.752 22.935 1.00 81.19 169 SER A N 1
ATOM 1342 C CA . SER A 1 169 ? -17.491 1.254 23.869 1.00 81.19 169 SER A CA 1
ATOM 1343 C C . SER A 1 169 ? -18.060 0.170 24.790 1.00 81.19 169 SER A C 1
ATOM 1345 O O . SER A 1 169 ? -18.743 0.486 25.763 1.00 81.19 169 SER A O 1
ATOM 1347 N N . GLY A 1 170 ? -17.832 -1.112 24.480 1.00 77.56 170 GLY A N 1
ATOM 1348 C CA . GLY A 1 170 ? -18.430 -2.236 25.204 1.00 77.56 170 GLY A CA 1
ATOM 1349 C C . GLY A 1 170 ? -19.942 -2.365 25.034 1.00 77.56 170 GLY A C 1
ATOM 1350 O O . GLY A 1 170 ? -20.568 -3.152 25.747 1.00 77.56 170 GLY A O 1
ATOM 1351 N N . LYS A 1 171 ? -20.547 -1.593 24.125 1.00 76.31 171 LYS A N 1
ATOM 1352 C CA . LYS A 1 171 ? -21.992 -1.572 23.891 1.00 76.31 171 LYS A CA 1
ATOM 1353 C C . LYS A 1 171 ? -22.339 -2.351 22.630 1.00 76.31 171 LYS A C 1
ATOM 1355 O O . LYS A 1 171 ? -21.695 -2.213 21.594 1.00 76.31 171 LYS A O 1
ATOM 1360 N N . GLN A 1 172 ? -23.423 -3.123 22.698 1.00 75.62 172 GLN A N 1
ATOM 1361 C CA . GLN A 1 172 ? -23.983 -3.781 21.513 1.00 75.62 172 GLN A CA 1
ATOM 1362 C C . GLN A 1 172 ? -24.585 -2.764 20.530 1.00 75.62 172 GLN A C 1
ATOM 1364 O O . GLN A 1 172 ? -24.501 -2.957 19.317 1.00 75.62 172 GLN A O 1
ATOM 1369 N N . ASN A 1 173 ? -25.124 -1.657 21.055 1.00 82.56 173 ASN A N 1
ATOM 1370 C CA . ASN A 1 173 ? -25.766 -0.599 20.282 1.00 82.56 173 ASN A CA 1
ATOM 1371 C C . ASN A 1 173 ? -25.004 0.724 20.409 1.00 82.56 173 ASN A C 1
ATOM 1373 O O . ASN A 1 173 ? -24.647 1.150 21.509 1.00 82.56 173 ASN A O 1
ATOM 1377 N N . LEU A 1 174 ? -24.789 1.377 19.266 1.00 85.31 174 LEU A N 1
ATOM 1378 C CA . LEU A 1 174 ? -24.199 2.711 19.187 1.00 85.31 174 LEU A CA 1
ATOM 1379 C C . LEU A 1 174 ? -25.254 3.791 19.468 1.00 85.31 174 LEU A C 1
ATOM 1381 O O . LEU A 1 174 ? -26.450 3.539 19.330 1.00 85.31 174 LEU A O 1
ATOM 1385 N N . SER A 1 175 ? -24.817 4.994 19.838 1.00 88.06 175 SER A N 1
ATOM 1386 C CA . SER A 1 175 ? -25.685 6.150 20.057 1.00 88.06 175 SER A CA 1
ATOM 1387 C C . SER A 1 175 ? -26.247 6.628 18.725 1.00 88.06 175 SER A C 1
ATOM 1389 O O . SER A 1 175 ? -25.702 6.321 17.661 1.00 88.06 175 SER A O 1
ATOM 1391 N N . GLN A 1 176 ? -27.324 7.407 18.782 1.00 88.56 176 GLN A N 1
ATOM 1392 C CA . GLN A 1 176 ? -27.930 7.987 17.585 1.00 88.56 176 GLN A CA 1
ATOM 1393 C C . GLN A 1 176 ? -26.924 8.841 16.797 1.00 88.56 176 GLN A C 1
ATOM 1395 O O . GLN A 1 176 ? -26.897 8.758 15.575 1.00 88.56 176 GLN A O 1
ATOM 1400 N N . LEU A 1 177 ? -26.035 9.577 17.478 1.00 85.62 177 LEU A N 1
ATOM 1401 C CA . LEU A 1 177 ? -24.984 10.373 16.832 1.00 85.62 177 LEU A CA 1
ATOM 1402 C C . LEU A 1 177 ? -23.939 9.502 16.124 1.00 85.62 177 LEU A C 1
ATOM 1404 O O . LEU A 1 177 ? -23.625 9.744 14.963 1.00 85.62 177 LEU A O 1
ATOM 1408 N N . CYS A 1 178 ? -23.448 8.441 16.770 1.00 85.69 178 CYS A N 1
ATOM 1409 C CA . CYS A 1 178 ? -22.534 7.493 16.127 1.00 85.69 178 CYS A CA 1
ATOM 1410 C C . CYS A 1 178 ? -23.163 6.839 14.886 1.00 85.69 178 CYS A C 1
ATOM 1412 O O . CYS A 1 178 ? -22.513 6.704 13.849 1.00 85.69 178 CYS A O 1
ATOM 1414 N N . GLN A 1 179 ? -24.435 6.441 14.983 1.00 88.31 179 GLN A N 1
ATOM 1415 C CA . GLN A 1 179 ? -25.181 5.878 13.857 1.00 88.31 179 GLN A CA 1
ATOM 1416 C C . GLN A 1 179 ? -25.364 6.906 12.737 1.00 88.31 179 GLN A C 1
ATOM 1418 O O . GLN A 1 179 ? -25.218 6.553 11.566 1.00 88.31 179 GLN A O 1
ATOM 1423 N N . LEU A 1 180 ? -25.622 8.170 13.083 1.00 87.62 180 LEU A N 1
ATOM 1424 C CA . LEU A 1 180 ? -25.741 9.270 12.131 1.00 87.62 180 LEU A CA 1
ATOM 1425 C C . LEU A 1 180 ? -24.433 9.489 11.363 1.00 87.62 180 LEU A C 1
ATOM 1427 O O . LEU A 1 180 ? -24.478 9.559 10.141 1.00 87.62 180 LEU A O 1
ATOM 1431 N N . TYR A 1 181 ? -23.277 9.513 12.037 1.00 88.00 181 TYR A N 1
ATOM 1432 C CA . TYR A 1 181 ? -21.973 9.666 11.373 1.00 88.00 181 TYR A CA 1
ATOM 1433 C C . TYR A 1 181 ? -21.630 8.491 10.456 1.00 88.00 181 TYR A C 1
ATOM 1435 O O . TYR A 1 181 ? -21.127 8.675 9.352 1.00 88.00 181 TYR A O 1
ATOM 1443 N N . ILE A 1 182 ? -21.921 7.261 10.882 1.00 85.94 182 ILE A N 1
ATOM 1444 C CA . ILE A 1 182 ? -21.699 6.084 10.034 1.00 85.94 182 ILE A CA 1
ATOM 1445 C C . ILE A 1 182 ? -22.634 6.117 8.822 1.00 85.94 182 ILE A C 1
ATOM 1447 O O . ILE A 1 182 ? -22.212 5.816 7.709 1.00 85.94 182 ILE A O 1
ATOM 1451 N N . THR A 1 183 ? -23.892 6.508 9.018 1.00 85.56 183 THR A N 1
ATOM 1452 C CA . THR A 1 183 ? -24.882 6.598 7.937 1.00 85.56 183 THR A CA 1
ATOM 1453 C C . THR A 1 183 ? -24.561 7.732 6.969 1.00 85.56 183 THR A C 1
ATOM 1455 O O . THR A 1 183 ? -24.663 7.529 5.763 1.00 85.56 183 THR A O 1
ATOM 1458 N N . SER A 1 184 ? -24.106 8.891 7.450 1.00 83.56 184 SER A N 1
ATOM 1459 C CA . SER A 1 184 ? -23.697 9.996 6.579 1.00 83.56 184 SER A CA 1
ATOM 1460 C C . SER A 1 184 ? -22.519 9.594 5.694 1.00 83.56 184 SER A C 1
ATOM 1462 O O . SER A 1 184 ? -22.575 9.812 4.488 1.00 83.56 184 SER A O 1
ATOM 1464 N N . MET A 1 185 ? -21.518 8.898 6.247 1.00 85.19 185 MET A N 1
ATOM 1465 C CA . MET A 1 185 ? -20.408 8.350 5.461 1.00 85.19 185 MET A CA 1
ATOM 1466 C C . MET A 1 185 ? -20.877 7.340 4.400 1.00 85.19 185 MET A C 1
ATOM 1468 O O . MET A 1 185 ? -20.333 7.339 3.298 1.00 85.19 185 MET A O 1
ATOM 1472 N N . LYS A 1 186 ? -21.898 6.514 4.685 1.00 80.19 186 LYS A N 1
ATOM 1473 C CA . LYS A 1 186 ? -22.513 5.618 3.679 1.00 80.19 186 LYS A CA 1
ATOM 1474 C C . LYS A 1 186 ? -23.182 6.418 2.558 1.00 80.19 186 LYS A C 1
ATOM 1476 O O . LYS A 1 186 ? -22.948 6.148 1.383 1.00 80.19 186 LYS A O 1
ATOM 1481 N N . LEU A 1 187 ? -23.982 7.421 2.920 1.00 74.88 187 LEU A N 1
ATOM 1482 C CA . LEU A 1 187 ? -24.729 8.246 1.967 1.00 74.88 187 LEU A CA 1
ATOM 1483 C C . LEU A 1 187 ? -23.822 9.084 1.065 1.00 74.88 187 LEU A C 1
ATOM 1485 O O . LEU A 1 187 ? -24.151 9.266 -0.104 1.00 74.88 187 LEU A O 1
ATOM 1489 N N . CYS A 1 188 ? -22.665 9.532 1.563 1.00 68.38 188 CYS A N 1
ATOM 1490 C CA . CYS A 1 188 ? -21.663 10.221 0.749 1.00 68.38 188 CYS A CA 1
ATOM 1491 C C . CYS A 1 188 ? -21.185 9.394 -0.457 1.00 68.38 188 CYS A C 1
ATOM 1493 O O . CYS A 1 188 ? -20.679 9.980 -1.407 1.00 68.38 188 CYS A O 1
ATOM 1495 N N . ILE A 1 189 ? -21.366 8.068 -0.435 1.00 63.12 189 ILE A N 1
ATOM 1496 C CA . ILE A 1 189 ? -21.066 7.174 -1.559 1.00 63.12 189 ILE A CA 1
ATOM 1497 C C . ILE A 1 189 ? -22.337 6.757 -2.307 1.00 63.12 189 ILE A C 1
ATOM 1499 O O . ILE A 1 189 ? -22.315 6.637 -3.528 1.00 63.12 189 ILE A O 1
ATOM 1503 N N . SER A 1 190 ? -23.469 6.571 -1.620 1.00 57.16 190 SER A N 1
ATOM 1504 C CA . SER A 1 190 ? -24.739 6.211 -2.273 1.00 57.16 190 SER A CA 1
ATOM 1505 C C . SER A 1 190 ? -25.290 7.306 -3.195 1.00 57.16 190 SER A C 1
ATOM 1507 O O . SER A 1 190 ? -25.803 6.987 -4.264 1.00 57.16 190 SER A O 1
ATOM 1509 N N . PHE A 1 191 ? -25.150 8.592 -2.851 1.00 50.69 191 PHE A N 1
ATOM 1510 C CA . PHE A 1 191 ? -25.543 9.688 -3.754 1.00 50.69 191 PHE A CA 1
ATOM 1511 C C . PHE A 1 191 ? -24.703 9.734 -5.043 1.00 50.69 191 PHE A C 1
ATOM 1513 O O . PHE A 1 191 ? -25.149 10.303 -6.034 1.00 50.69 191 PHE A O 1
ATOM 1520 N N . SER A 1 192 ? -23.537 9.079 -5.074 1.00 45.69 192 SER A N 1
ATOM 1521 C CA . SER A 1 192 ? -22.755 8.877 -6.300 1.00 45.69 192 SER A CA 1
ATOM 1522 C C . SER A 1 192 ? -23.349 7.806 -7.230 1.00 45.69 192 SER A C 1
ATOM 1524 O O . SER A 1 192 ? -23.048 7.830 -8.421 1.00 45.69 192 SER A O 1
ATOM 1526 N N . TYR A 1 193 ? -24.188 6.897 -6.710 1.00 39.03 193 TYR A N 1
ATOM 1527 C CA . TYR A 1 193 ? -24.863 5.828 -7.465 1.00 39.03 193 TYR A CA 1
ATOM 1528 C C . TYR A 1 193 ? -26.289 6.199 -7.909 1.00 39.03 193 TYR A C 1
ATOM 1530 O O . TYR A 1 193 ? -26.720 5.765 -8.966 1.00 39.03 193 TYR A O 1
ATOM 1538 N N . VAL A 1 194 ? -27.037 7.013 -7.152 1.00 37.88 194 VAL A N 1
ATOM 1539 C CA . VAL A 1 194 ? -28.448 7.331 -7.486 1.00 37.88 194 VAL A CA 1
ATOM 1540 C C . VAL A 1 194 ? -28.589 8.263 -8.702 1.00 37.88 194 VAL A C 1
ATOM 1542 O O . VAL A 1 194 ? -29.565 8.163 -9.435 1.00 37.88 194 VAL A O 1
ATOM 1545 N N . ILE A 1 195 ? -27.576 9.077 -9.025 1.00 39.25 195 ILE A N 1
ATOM 1546 C CA . ILE A 1 195 ? -27.554 9.866 -10.282 1.00 39.25 195 ILE A CA 1
ATOM 1547 C C . ILE A 1 195 ? -27.475 8.951 -11.533 1.00 39.25 195 ILE A C 1
ATOM 1549 O O . ILE A 1 195 ? -27.568 9.418 -12.663 1.00 39.25 195 ILE A O 1
ATOM 1553 N N . GLN A 1 196 ? -27.319 7.637 -11.351 1.00 37.53 196 GLN A N 1
ATOM 1554 C CA . GLN A 1 196 ? -27.234 6.650 -12.423 1.00 37.53 196 GLN A CA 1
ATOM 1555 C C . GLN A 1 196 ? -28.605 6.140 -12.912 1.00 37.53 196 GLN A C 1
ATOM 1557 O O . GLN A 1 196 ? -28.664 5.644 -14.033 1.00 37.53 196 GLN A O 1
ATOM 1562 N N . GLU A 1 197 ? -29.690 6.263 -12.131 1.00 36.28 197 GLU A N 1
ATOM 1563 C CA . GLU A 1 197 ? -31.025 5.768 -12.540 1.00 36.28 197 GLU A CA 1
ATOM 1564 C C . GLU A 1 197 ? -31.967 6.856 -13.081 1.00 36.28 197 GLU A C 1
ATOM 1566 O O . GLU A 1 197 ? -32.799 6.552 -13.929 1.00 36.28 197 GLU A O 1
ATOM 1571 N N . ASP A 1 198 ? -31.798 8.124 -12.694 1.00 33.78 198 ASP A N 1
ATOM 1572 C CA . ASP A 1 198 ? -32.659 9.230 -13.162 1.00 33.78 198 ASP A CA 1
ATOM 1573 C C . ASP A 1 198 ? -32.180 9.888 -14.481 1.00 33.78 198 ASP A C 1
ATOM 1575 O O . ASP A 1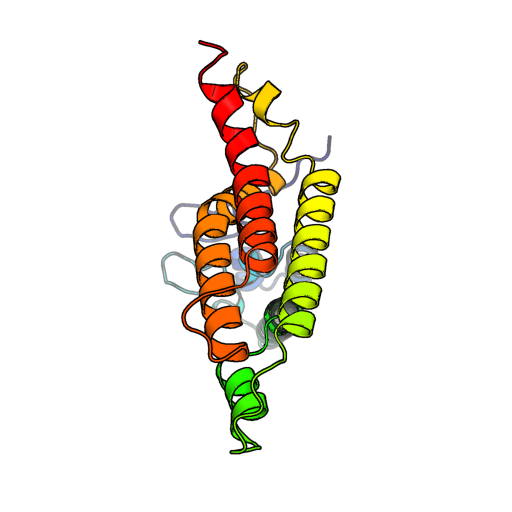 198 ? -32.696 10.929 -14.892 1.00 33.78 198 ASP A O 1
ATOM 1579 N N . VAL A 1 199 ? -31.184 9.301 -15.159 1.00 40.38 199 VAL A N 1
ATOM 1580 C CA . VAL A 1 199 ? -30.680 9.747 -16.480 1.00 40.38 199 VAL A CA 1
ATOM 1581 C C . VAL A 1 199 ? -30.692 8.594 -17.500 1.00 40.38 199 VAL A C 1
ATOM 1583 O O . VAL A 1 199 ? -29.757 8.432 -18.288 1.00 40.38 199 VAL A O 1
ATOM 1586 N N . LEU A 1 200 ? -31.751 7.779 -17.476 1.00 34.19 200 LEU A N 1
ATOM 1587 C CA . LEU A 1 200 ? -32.108 6.833 -18.541 1.00 34.19 200 LEU A CA 1
ATOM 1588 C C . LEU A 1 200 ? -33.401 7.271 -19.234 1.00 34.19 200 LEU A C 1
ATOM 1590 O O . LEU A 1 200 ? -34.393 7.535 -18.522 1.00 34.19 200 LEU A O 1
#

InterPro domains:
  IPR002110 Ankyrin repeat [PS50088] (13-37)
  IPR036770 Ankyrin repeat-containing domain superfamily [G3DSA:1.25.40.20] (2-87)
  IPR036770 Ankyrin repeat-containing domain superfamily [SSF48403] (6-58)
  IPR042479 SMC5-SMC6 complex localization factor protein 1 [PTHR46677] (9-188)